Protein 4KDC (pdb70)

Foldseek 3Di:
DVVVLLVLLLCCPVCPDLVVLVLQLQVQVLVVCCVVQVHQAPWEEEEEQQFLNSNVQVSLVSHHAYEYEFQQDNSLVNNVVVCVVVVRDYHYDNDHLLVVLVVAFAPGQEYEYEACLAPAPCNLSVLQSRLRNHHAFHKYKYKWWAPAADRSVCVRSNPVSSVSRYVHGAHVVNVQVSQVVGPKAWDDKWDWDADPVVRHTHIGHDRNYIMMTMITD

Structure (mmCIF, N/CA/C/O backbone):
data_4KDC
#
_entry.id   4KDC
#
_cell.length_a   119.848
_cell.length_b   58.584
_cell.length_c   40.168
_cell.angle_alpha   90.00
_cell.angle_beta   105.26
_cell.angle_gamma   90.00
#
_symmetry.space_group_name_H-M   'C 1 2 1'
#
loop_
_entity.id
_entity.type
_entity.pdbx_description
1 polymer '3-demethylubiquinone-9 3-methyltransferase'
2 water water
#
loop_
_atom_site.group_PDB
_atom_site.id
_atom_site.type_symbol
_atom_site.label_atom_id
_atom_site.label_alt_id
_atom_site.label_comp_id
_atom_site.label_asym_id
_atom_site.label_entity_id
_atom_site.label_seq_id
_atom_site.pdbx_PDB_ins_code
_atom_site.Cartn_x
_atom_site.Cartn_y
_atom_site.Cartn_z
_atom_site.occupancy
_atom_site.B_iso_or_equiv
_atom_site.auth_seq_id
_atom_site.auth_comp_id
_atom_site.auth_asym_id
_atom_site.auth_atom_id
_atom_site.pdbx_PDB_model_num
ATOM 1 N N . GLU A 1 22 ? 22.877 55.237 -16.821 1.00 51.20 16 GLU A N 1
ATOM 2 C CA . GLU A 1 22 ? 21.964 54.957 -15.668 1.00 52.64 16 GLU A CA 1
ATOM 3 C C . GLU A 1 22 ? 21.704 53.457 -15.555 1.00 53.71 16 GLU A C 1
ATOM 4 O O . GLU A 1 22 ? 21.989 52.840 -14.524 1.00 53.31 16 GLU A O 1
ATOM 6 N N . ILE A 1 23 ? 21.156 52.881 -16.622 1.00 51.69 17 ILE A N 1
ATOM 7 C CA . ILE A 1 23 ? 21.066 51.431 -16.755 1.00 50.08 17 ILE A CA 1
ATOM 8 C C . ILE A 1 23 ? 22.475 50.895 -17.037 1.00 47.18 17 ILE A C 1
ATOM 9 O O . ILE A 1 23 ? 22.840 49.814 -16.573 1.00 43.69 17 ILE A O 1
ATOM 11 N N . ALA A 1 24 ? 23.248 51.678 -17.793 1.00 42.92 18 ALA A N 1
ATOM 12 C CA . ALA A 1 24 ? 24.649 51.400 -18.084 1.00 41.62 18 ALA A CA 1
ATOM 13 C C . ALA A 1 24 ? 25.483 51.280 -16.819 1.00 41.69 18 ALA A C 1
ATOM 14 O O . ALA A 1 24 ? 26.327 50.383 -16.706 1.00 37.52 18 ALA A O 1
ATOM 16 N N . LYS A 1 25 ? 25.260 52.208 -15.886 1.00 41.34 19 LYS A N 1
ATOM 17 C CA . LYS A 1 25 ? 26.004 52.240 -14.640 1.00 39.92 19 LYS A CA 1
ATOM 18 C C . LYS A 1 25 ? 25.687 51.002 -13.816 1.00 38.98 19 LYS A C 1
ATOM 19 O O . LYS A 1 25 ? 26.588 50.375 -13.290 1.00 35.88 19 LYS A O 1
ATOM 21 N N . PHE A 1 26 ? 24.408 50.652 -13.728 1.00 38.84 20 PHE A N 1
ATOM 22 C CA . PHE A 1 26 ? 23.971 49.468 -12.985 1.00 38.27 20 PHE A CA 1
ATOM 23 C C . PHE A 1 26 ? 24.519 48.178 -13.592 1.00 38.07 20 PHE A C 1
ATOM 24 O O . PHE A 1 26 ? 24.885 47.245 -12.867 1.00 37.24 20 PHE A O 1
ATOM 26 N N . GLU A 1 27 ? 24.561 48.128 -14.925 1.00 36.03 21 GLU A N 1
ATOM 27 C CA . GLU A 1 27 ? 25.147 47.001 -15.645 1.00 35.50 21 GLU A CA 1
ATOM 28 C C . GLU A 1 27 ? 26.630 46.865 -15.341 1.00 33.50 21 GLU A C 1
ATOM 29 O O . GLU A 1 27 ? 27.119 45.758 -15.161 1.00 33.17 21 GLU A O 1
ATOM 35 N N . ALA A 1 28 ? 27.342 47.989 -15.275 1.00 30.91 22 ALA A N 1
ATOM 36 C CA . ALA A 1 28 ? 28.763 47.958 -14.953 1.00 31.42 22 ALA A CA 1
ATOM 37 C C . ALA A 1 28 ? 29.007 47.356 -13.568 1.00 30.38 22 ALA A C 1
ATOM 38 O O . ALA A 1 28 ? 29.862 46.489 -13.406 1.00 30.24 22 ALA A O 1
ATOM 40 N N . VAL A 1 29 ? 28.240 47.804 -12.581 1.00 29.70 23 VAL A N 1
ATOM 41 C CA . VAL A 1 29 ? 28.441 47.353 -11.205 1.00 30.42 23 VAL A CA 1
ATOM 42 C C . VAL A 1 29 ? 28.105 45.870 -11.121 1.00 28.58 23 VAL A C 1
ATOM 43 O O . VAL A 1 29 ? 28.927 45.069 -10.665 1.00 27.59 23 VAL A O 1
ATOM 47 N N . ALA A 1 30 ? 26.921 45.511 -11.616 1.00 27.35 24 ALA A N 1
ATOM 48 C CA . ALA A 1 30 ? 26.461 44.124 -11.604 1.00 27.94 24 ALA A CA 1
ATOM 49 C C . ALA A 1 30 ? 27.430 43.180 -12.303 1.00 27.27 24 ALA A C 1
ATOM 50 O O . ALA A 1 30 ? 27.548 42.020 -11.910 1.00 27.63 24 ALA A O 1
ATOM 52 N N . SER A 1 31 ? 28.137 43.675 -13.314 1.00 25.96 25 SER A N 1
ATOM 53 C CA . SER A 1 31 ? 29.083 42.851 -14.044 1.00 25.22 25 SER A CA 1
ATOM 54 C C . SER A 1 31 ? 30.268 42.388 -13.194 1.00 24.16 25 SER A C 1
ATOM 55 O O . SER A 1 31 ? 30.968 41.455 -13.574 1.00 22.94 25 SER A O 1
ATOM 58 N N . ARG A 1 32 ? 30.500 43.013 -12.045 1.00 23.72 26 ARG A N 1
ATOM 59 C CA . ARG A 1 32 ? 31.650 42.631 -11.210 1.00 23.84 26 ARG A CA 1
ATOM 60 C C . ARG A 1 32 ? 31.255 41.616 -10.128 1.00 21.97 26 ARG A C 1
ATOM 61 O O . ARG A 1 32 ? 32.065 41.295 -9.267 1.00 19.58 26 ARG A O 1
ATOM 69 N N . TRP A 1 33 ? 30.020 41.110 -10.190 1.00 21.29 27 TRP A N 1
ATOM 70 C CA . TRP A 1 33 ? 29.450 40.287 -9.114 1.00 20.84 27 TRP A CA 1
ATOM 71 C C . TRP A 1 33 ? 30.359 39.144 -8.667 1.00 20.34 27 TRP A C 1
ATOM 72 O O . TRP A 1 33 ? 30.443 38.859 -7.482 1.00 19.26 27 TRP A O 1
ATOM 83 N N . TRP A 1 34 ? 31.008 38.499 -9.625 1.00 19.26 28 TRP A N 1
ATOM 84 C CA . TRP A 1 34 ? 31.767 37.292 -9.385 1.00 21.46 28 TRP A CA 1
ATOM 85 C C . TRP A 1 34 ? 33.298 37.462 -9.309 1.00 22.78 28 TRP A C 1
ATOM 86 O O . TRP A 1 34 ? 34.006 36.471 -9.178 1.00 25.53 28 TRP A O 1
ATOM 97 N N . ASP A 1 35 ? 33.801 38.696 -9.358 1.00 25.38 29 ASP A N 1
ATOM 98 C CA . ASP A 1 35 ? 35.214 38.964 -9.029 1.00 26.94 29 ASP A CA 1
ATOM 99 C C . ASP A 1 35 ? 35.423 38.839 -7.518 1.00 27.69 29 ASP A C 1
ATOM 100 O O . ASP A 1 35 ? 34.989 39.700 -6.736 1.00 25.71 29 ASP A O 1
ATOM 105 N N . LEU A 1 36 ? 36.109 37.770 -7.121 1.00 29.77 30 LEU A N 1
ATOM 106 C CA . LEU A 1 36 ? 36.302 37.445 -5.709 1.00 32.71 30 LEU A CA 1
ATOM 107 C C . LEU A 1 36 ? 37.136 38.498 -4.986 1.00 33.55 30 L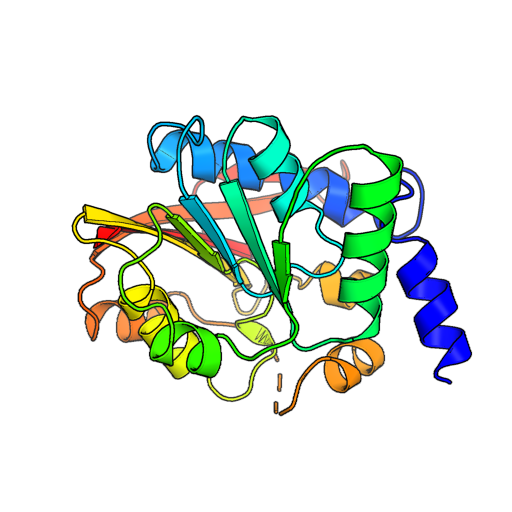EU A C 1
ATOM 108 O O . LEU A 1 36 ? 37.006 38.655 -3.781 1.00 34.00 30 LEU A O 1
ATOM 113 N N . GLU A 1 37 ? 37.969 39.217 -5.734 1.00 35.45 31 GLU A N 1
ATOM 114 C CA . GLU A 1 37 ? 38.892 40.214 -5.179 1.00 39.19 31 GLU A CA 1
ATOM 115 C C . GLU A 1 37 ? 38.425 41.646 -5.403 1.00 37.06 31 GLU A C 1
ATOM 116 O O . GLU A 1 37 ? 39.157 42.582 -5.083 1.00 39.42 31 GLU A O 1
ATOM 122 N N . GLY A 1 38 ? 37.219 41.816 -5.939 1.00 32.79 32 GLY A N 1
ATOM 123 C CA . GLY A 1 38 ? 36.688 43.139 -6.270 1.00 27.81 32 GLY A CA 1
ATOM 124 C C . GLY A 1 38 ? 35.712 43.634 -5.226 1.00 26.06 32 GLY A C 1
ATOM 125 O O . GLY A 1 38 ? 35.758 43.230 -4.060 1.00 25.51 32 GLY A O 1
ATOM 126 N N . GLU A 1 39 ? 34.803 44.496 -5.658 1.00 25.36 33 GLU A N 1
ATOM 127 C CA . GLU A 1 39 ? 33.865 45.173 -4.773 1.00 26.11 33 GLU A CA 1
ATOM 128 C C . GLU A 1 39 ? 32.892 44.220 -4.081 1.00 24.38 33 GLU A C 1
ATOM 129 O O . GLU A 1 39 ? 32.365 44.556 -3.031 1.00 22.50 33 GLU A O 1
ATOM 135 N N . PHE A 1 40 ? 32.650 43.039 -4.655 1.00 21.88 34 PHE A N 1
ATOM 136 C CA . PHE A 1 40 ? 31.692 42.099 -4.051 1.00 21.18 34 PHE A CA 1
ATOM 137 C C . PHE A 1 40 ? 32.363 41.139 -3.089 1.00 20.86 34 PHE A C 1
ATOM 138 O O . PHE A 1 40 ? 31.715 40.227 -2.574 1.00 19.78 34 PHE A O 1
ATOM 146 N N . LYS A 1 41 ? 33.655 41.364 -2.834 1.00 20.92 35 LYS A N 1
ATOM 147 C CA . LYS A 1 41 ? 34.442 40.564 -1.899 1.00 22.16 35 LYS A CA 1
ATOM 148 C C . LYS A 1 41 ? 33.705 40.154 -0.606 1.00 21.44 35 LYS A C 1
ATOM 149 O O . LYS A 1 41 ? 33.621 38.955 -0.307 1.00 20.92 35 LYS A O 1
ATOM 155 N N . PRO A 1 42 ? 33.154 41.128 0.144 1.00 21.54 36 PRO A N 1
ATOM 156 C CA . PRO A 1 42 ? 32.495 40.738 1.384 1.00 22.34 36 PRO A CA 1
ATOM 157 C C . PRO A 1 42 ? 31.337 39.734 1.192 1.00 23.09 36 PRO A C 1
ATOM 158 O O . PRO A 1 42 ? 31.104 38.897 2.067 1.00 21.66 36 PRO A O 1
ATOM 162 N N . LEU A 1 43 ? 30.634 39.799 0.065 1.00 22.53 37 LEU A N 1
ATOM 163 C CA . LEU A 1 43 ? 29.535 38.854 -0.163 1.00 23.36 37 LEU A CA 1
ATOM 164 C C . LEU A 1 43 ? 30.065 37.429 -0.361 1.00 22.62 37 LEU A C 1
ATOM 165 O O . LEU A 1 43 ? 29.451 36.443 0.108 1.00 19.72 37 LEU A O 1
ATOM 170 N N . HIS A 1 44 ? 31.212 37.336 -1.025 1.00 21.82 38 HIS A N 1
ATOM 171 C CA . HIS A 1 44 ? 31.883 36.054 -1.205 1.00 23.21 38 HIS A CA 1
ATOM 172 C C . HIS A 1 44 ? 32.464 35.508 0.093 1.00 23.40 38 HIS A C 1
ATOM 173 O O . HIS A 1 44 ? 32.546 34.295 0.255 1.00 23.45 38 HIS A O 1
ATOM 180 N N . ARG A 1 45 ? 32.852 36.391 1.012 1.00 23.83 39 ARG A N 1
ATOM 181 C CA . ARG A 1 45 ? 33.347 35.962 2.319 1.00 24.80 39 ARG A CA 1
ATOM 182 C C . ARG A 1 45 ? 32.241 35.486 3.240 1.00 22.97 39 ARG A C 1
ATOM 183 O O . ARG A 1 45 ? 32.449 34.570 4.020 1.00 22.93 39 ARG A O 1
ATOM 191 N N . ILE A 1 46 ? 31.081 36.132 3.174 1.00 21.07 40 ILE A N 1
ATOM 192 C CA . ILE A 1 46 ? 29.929 35.750 3.970 1.00 20.52 40 ILE A CA 1
ATOM 193 C C . ILE A 1 46 ? 29.351 34.392 3.543 1.00 20.54 40 ILE A C 1
ATOM 194 O O . ILE A 1 46 ? 28.880 33.611 4.386 1.00 20.13 40 ILE A O 1
ATOM 199 N N . ASN A 1 47 ? 29.374 34.107 2.243 1.00 20.37 41 ASN A N 1
ATOM 200 C CA . ASN A 1 47 ? 28.653 32.944 1.719 1.00 19.39 41 ASN A CA 1
ATOM 201 C C . ASN A 1 47 ? 29.000 31.582 2.346 1.00 19.05 41 ASN A C 1
ATOM 202 O O . ASN A 1 47 ? 28.110 30.816 2.663 1.00 17.11 41 ASN A O 1
ATOM 207 N N . PRO A 1 48 ? 30.298 31.272 2.521 1.00 20.03 42 PRO A N 1
ATOM 208 C CA . PRO A 1 48 ? 30.597 29.945 3.071 1.00 20.19 42 PRO A CA 1
ATOM 209 C C . PRO A 1 48 ? 29.996 29.720 4.461 1.00 20.29 42 PRO A C 1
ATOM 210 O O . PRO A 1 48 ? 29.707 28.582 4.826 1.00 20.61 42 PRO A O 1
ATOM 214 N N . LEU A 1 49 ? 29.800 30.792 5.224 1.00 20.59 43 LEU A N 1
ATOM 215 C CA . LEU A 1 49 ? 29.200 30.687 6.544 1.00 21.08 43 LEU A CA 1
ATOM 216 C C . LEU A 1 49 ? 27.708 30.394 6.420 1.00 21.02 43 LEU A C 1
ATOM 217 O O . LEU A 1 49 ? 27.177 29.587 7.161 1.00 19.86 43 LEU A O 1
ATOM 222 N N . ARG A 1 50 ? 27.043 31.003 5.445 1.00 21.68 44 ARG A N 1
ATOM 223 C CA . ARG A 1 50 ? 25.624 30.710 5.240 1.00 21.99 44 ARG A CA 1
ATOM 224 C C . ARG A 1 50 ? 25.443 29.327 4.675 1.00 20.52 44 A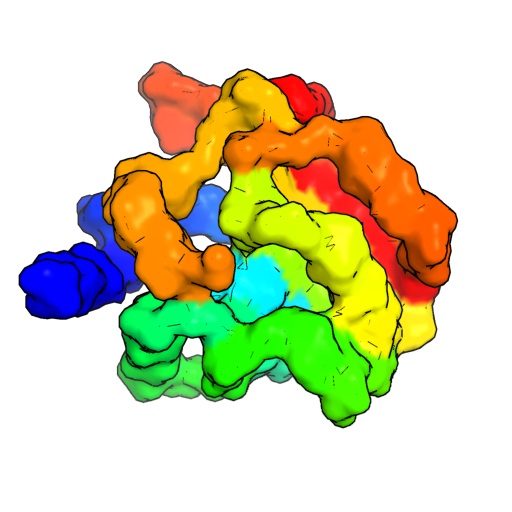RG A C 1
ATOM 225 O O . ARG A 1 50 ? 24.610 28.561 5.170 1.00 18.74 44 ARG A O 1
ATOM 233 N N . LEU A 1 51 ? 26.220 29.009 3.643 1.00 19.94 45 LEU A N 1
ATOM 234 C CA . LEU A 1 51 ? 26.185 27.691 3.059 1.00 20.25 45 LEU A CA 1
ATOM 235 C C . LEU A 1 51 ? 26.384 26.617 4.132 1.00 19.98 45 LEU A C 1
ATOM 236 O O . LEU A 1 51 ? 25.621 25.648 4.175 1.00 19.47 45 LEU A O 1
ATOM 241 N N . GLY A 1 52 ? 27.407 26.792 4.977 1.00 19.38 46 GLY A N 1
ATOM 242 C CA . GLY A 1 52 ? 27.715 25.847 6.057 1.00 19.64 46 GLY A CA 1
ATOM 243 C C . GLY A 1 52 ? 26.567 25.638 7.037 1.00 19.58 46 GLY A C 1
ATOM 244 O O . GLY A 1 52 ? 26.255 24.514 7.420 1.00 19.26 46 GLY A O 1
ATOM 245 N N . TYR A 1 53 ? 25.919 26.728 7.424 1.00 19.19 47 TYR A N 1
ATOM 246 C CA . TYR A 1 53 ? 24.795 26.683 8.353 1.00 18.88 47 TYR A CA 1
ATOM 247 C C . TYR A 1 53 ? 23.594 25.975 7.729 1.00 18.31 47 TYR A C 1
ATOM 248 O O . TYR A 1 53 ? 22.954 25.157 8.362 1.00 18.17 47 TYR A O 1
ATOM 257 N N . ILE A 1 54 ? 23.308 26.290 6.473 1.00 18.38 48 ILE A N 1
ATOM 258 C CA . ILE A 1 54 ? 22.221 25.658 5.739 1.00 19.57 48 ILE A CA 1
ATOM 259 C C . ILE A 1 54 ? 22.474 24.157 5.616 1.00 20.34 48 ILE A C 1
ATOM 260 O O . ILE A 1 54 ? 21.595 23.337 5.927 1.00 21.04 48 ILE A O 1
ATOM 265 N N . ALA A 1 55 ? 23.673 23.792 5.178 1.00 20.84 49 ALA A N 1
ATOM 266 C CA . ALA A 1 55 ? 23.990 22.386 4.976 1.00 23.16 49 ALA A CA 1
ATOM 267 C C . ALA A 1 55 ? 23.925 21.625 6.309 1.00 24.18 49 ALA A C 1
ATOM 268 O O . ALA A 1 55 ? 23.350 20.546 6.368 1.00 25.21 49 ALA A O 1
ATOM 270 N N . GLU A 1 56 ? 24.481 22.201 7.371 1.00 25.80 50 GLU A N 1
ATOM 271 C CA . GLU A 1 56 ? 24.412 21.597 8.712 1.00 26.63 50 GLU A CA 1
ATOM 272 C C . GLU A 1 56 ? 22.978 21.434 9.200 1.00 24.62 50 GLU A C 1
ATOM 273 O O . GLU A 1 56 ? 22.563 20.350 9.634 1.00 22.21 50 GLU A O 1
ATOM 279 N N . ARG A 1 57 ? 22.215 22.515 9.144 1.00 21.57 51 ARG A N 1
ATOM 280 C CA . ARG A 1 57 ? 20.904 22.492 9.733 1.00 20.62 51 ARG A CA 1
ATOM 281 C C . ARG A 1 57 ? 19.909 21.663 8.913 1.00 20.25 51 ARG A C 1
ATOM 282 O O . ARG A 1 57 ? 19.029 21.075 9.484 1.00 19.11 51 ARG A O 1
ATOM 290 N N . ALA A 1 58 ? 20.054 21.611 7.596 1.00 19.46 52 ALA A N 1
ATOM 291 C CA . ALA A 1 58 ? 19.109 20.889 6.754 1.00 20.32 52 ALA A CA 1
ATOM 292 C C . ALA A 1 58 ? 19.490 19.403 6.553 1.00 20.90 52 ALA A C 1
ATOM 293 O O . ALA A 1 58 ? 18.759 18.665 5.900 1.00 19.30 52 ALA A O 1
ATOM 295 N N . GLY A 1 59 ? 20.633 18.980 7.083 1.00 22.64 53 GLY A N 1
ATOM 296 C CA . GLY A 1 59 ? 21.115 17.592 6.885 1.00 24.11 53 GLY A CA 1
ATOM 297 C C . GLY A 1 59 ? 21.629 17.317 5.485 1.00 24.89 53 GLY A C 1
ATOM 298 O O . GLY A 1 59 ? 21.347 16.262 4.886 1.00 27.47 53 GLY A O 1
ATOM 299 N N . GLY A 1 60 ? 22.403 18.265 4.960 1.00 24.09 54 GLY A N 1
ATOM 300 C CA . GLY A 1 60 ? 22.978 18.147 3.638 1.00 22.97 54 GLY A CA 1
ATOM 301 C C . GLY A 1 60 ? 22.088 18.702 2.544 1.00 22.36 54 GLY A C 1
ATOM 302 O O . GLY A 1 60 ? 20.877 18.799 2.717 1.00 23.35 54 GLY A O 1
ATOM 303 N N . LEU A 1 61 ? 22.695 19.029 1.405 1.00 21.30 55 LEU A N 1
ATOM 304 C CA . LEU A 1 61 ? 21.971 19.540 0.228 1.00 21.22 55 LEU A CA 1
ATOM 305 C C . LEU A 1 61 ? 21.983 18.582 -0.969 1.00 20.27 55 LEU A C 1
ATOM 306 O O . LEU A 1 61 ? 21.241 18.783 -1.951 1.00 20.57 55 LEU A O 1
ATOM 311 N N . PHE A 1 62 ? 22.811 17.542 -0.888 1.00 19.68 56 PHE A N 1
ATOM 312 C CA . PHE A 1 62 ? 22.940 16.564 -1.972 1.00 18.93 56 PHE A CA 1
ATOM 313 C C . PHE A 1 62 ? 21.610 15.909 -2.266 1.00 18.76 56 PHE A C 1
ATOM 314 O O . PHE A 1 62 ? 21.006 15.323 -1.389 1.00 19.03 56 PHE A O 1
ATOM 322 N N . GLY A 1 63 ? 21.164 15.991 -3.508 1.00 18.50 57 GLY A N 1
ATOM 323 C CA . GLY A 1 63 ? 19.902 15.396 -3.876 1.00 18.77 57 GLY A CA 1
ATOM 324 C C . GLY A 1 63 ? 18.670 16.201 -3.530 1.00 19.26 57 GLY A C 1
ATOM 325 O O . GLY A 1 63 ? 17.566 15.724 -3.744 1.00 19.39 57 GLY A O 1
ATOM 326 N N . LYS A 1 64 ? 18.817 17.408 -2.982 1.00 19.42 58 LYS A N 1
ATOM 327 C CA . LYS A 1 64 ? 17.641 18.166 -2.583 1.00 18.83 58 LYS A CA 1
ATOM 328 C C . LYS A 1 64 ? 17.257 19.234 -3.578 1.00 18.00 58 LYS A C 1
ATOM 329 O O . LYS A 1 64 ? 18.107 19.837 -4.214 1.00 17.23 58 LYS A O 1
ATOM 335 N N . LYS A 1 65 ? 15.955 19.463 -3.663 1.00 17.53 59 LYS A N 1
ATOM 336 C CA . LYS A 1 65 ? 15.391 20.529 -4.448 1.00 19.07 59 LYS A CA 1
ATOM 337 C C . LYS A 1 65 ? 15.343 21.799 -3.590 1.00 17.76 59 LYS A C 1
ATOM 338 O O . LYS A 1 65 ? 14.764 21.823 -2.492 1.00 17.74 59 LYS A O 1
ATOM 344 N N . VAL A 1 66 ? 15.991 22.843 -4.077 1.00 16.84 60 VAL A N 1
ATOM 345 C CA . VAL A 1 66 ? 16.249 24.021 -3.266 1.00 17.14 60 VAL A CA 1
ATOM 346 C C . VAL A 1 66 ? 15.849 25.294 -3.976 1.00 16.87 60 VAL A C 1
ATOM 347 O O . VAL A 1 66 ? 16.191 25.493 -5.145 1.00 17.33 60 VAL A O 1
ATOM 351 N N . LEU A 1 67 ? 15.168 26.173 -3.247 1.00 16.70 61 LEU A N 1
ATOM 352 C CA . LEU A 1 67 ? 14.800 27.473 -3.757 1.00 17.21 61 LEU A CA 1
ATOM 353 C C . LEU A 1 67 ? 15.560 28.570 -3.031 1.00 17.47 61 LEU A C 1
ATOM 354 O O . LEU A 1 67 ? 15.428 28.726 -1.799 1.00 16.91 61 LEU A O 1
ATOM 359 N N . ASP A 1 68 ? 16.289 29.364 -3.796 1.00 17.67 62 ASP A N 1
ATOM 360 C CA . ASP A 1 68 ? 16.933 30.567 -3.251 1.00 20.74 62 ASP A CA 1
ATOM 361 C C . ASP A 1 68 ? 16.159 31.835 -3.615 1.00 19.77 62 ASP A C 1
ATOM 362 O O . ASP A 1 68 ? 16.160 32.284 -4.765 1.00 19.33 62 ASP A O 1
ATOM 367 N N . VAL A 1 69 ? 15.519 32.410 -2.609 1.00 20.01 63 VAL A N 1
ATOM 368 C CA . VAL A 1 69 ? 14.651 33.564 -2.779 1.00 20.97 63 VAL A CA 1
ATOM 369 C C . VAL A 1 69 ? 15.493 34.818 -2.597 1.00 22.38 63 VAL A C 1
ATOM 370 O O . VAL A 1 69 ? 16.138 34.966 -1.567 1.00 24.95 63 VAL A O 1
ATOM 374 N N . GLY A 1 70 ? 15.512 35.694 -3.606 1.00 22.97 64 GLY A N 1
ATOM 375 C CA . GLY A 1 70 ? 16.368 36.897 -3.596 1.00 22.79 64 GLY A CA 1
ATOM 376 C C . GLY A 1 70 ? 17.813 36.537 -3.890 1.00 22.48 64 GLY A C 1
ATOM 377 O O . GLY A 1 70 ? 18.714 36.870 -3.133 1.00 23.19 64 GLY A O 1
ATOM 378 N N . CYS A 1 71 ? 18.039 35.866 -5.007 1.00 22.85 65 CYS A N 1
ATOM 379 C CA . CYS A 1 71 ? 19.328 35.196 -5.245 1.00 23.93 65 CYS A CA 1
ATOM 380 C C . CYS A 1 71 ? 20.418 36.111 -5.783 1.00 23.53 65 CYS A C 1
ATOM 381 O O . CYS A 1 71 ? 21.603 35.739 -5.801 1.00 24.01 65 CYS A O 1
ATOM 384 N N . GLY A 1 72 ? 20.026 37.309 -6.215 1.00 22.38 66 GLY A N 1
ATOM 385 C CA . GLY A 1 72 ? 20.977 38.260 -6.761 1.00 21.98 66 GLY A CA 1
ATOM 386 C C . GLY A 1 72 ? 21.735 37.685 -7.957 1.00 21.26 66 GLY A C 1
ATOM 387 O O . GLY A 1 72 ? 21.140 37.113 -8.863 1.00 21.74 66 GLY A O 1
ATOM 388 N N . GLY A 1 73 ? 23.052 37.818 -7.924 1.00 20.40 67 GLY A N 1
ATOM 389 C CA . GLY A 1 73 ? 23.931 37.313 -8.977 1.00 21.11 67 GLY A CA 1
ATOM 390 C C . GLY A 1 73 ? 24.283 35.840 -8.809 1.00 20.88 67 GLY A C 1
ATOM 391 O O . GLY A 1 73 ? 25.128 35.335 -9.540 1.00 21.30 67 GLY A O 1
ATOM 392 N N . GLY A 1 74 ? 23.666 35.178 -7.824 1.00 20.46 68 GLY A N 1
ATOM 393 C CA . GLY A 1 74 ? 23.716 33.722 -7.671 1.00 19.78 68 GLY A CA 1
ATOM 394 C C . GLY A 1 74 ? 24.826 33.156 -6.790 1.00 19.90 68 GLY A C 1
ATOM 395 O O . GLY A 1 74 ? 25.185 31.992 -6.929 1.00 18.62 68 GLY A O 1
ATOM 396 N N . ILE A 1 75 ? 25.363 33.954 -5.870 1.00 19.16 69 ILE A N 1
ATOM 397 C CA . ILE A 1 75 ? 26.478 33.495 -5.065 1.00 19.82 69 ILE A CA 1
ATOM 398 C C . ILE A 1 75 ? 26.083 32.271 -4.231 1.00 19.39 69 ILE A C 1
ATOM 399 O O . ILE A 1 75 ? 26.791 31.257 -4.239 1.00 17.98 69 ILE A O 1
ATOM 404 N N . LEU A 1 76 ? 24.946 32.363 -3.546 1.00 19.22 70 LEU A N 1
ATOM 405 C CA . LEU A 1 76 ? 24.485 31.260 -2.711 1.00 20.80 70 LEU A CA 1
ATOM 406 C C . LEU A 1 76 ? 23.921 30.127 -3.561 1.00 20.36 70 LEU A C 1
ATOM 407 O O . LEU A 1 76 ? 24.264 28.960 -3.350 1.00 21.27 70 LEU A O 1
ATOM 412 N N . ALA A 1 77 ? 23.080 30.478 -4.528 1.00 20.66 71 ALA A N 1
ATOM 413 C CA . ALA A 1 77 ? 22.460 29.513 -5.446 1.00 20.75 71 ALA A CA 1
ATOM 414 C C . ALA A 1 77 ? 23.472 28.572 -6.075 1.00 20.56 71 ALA A C 1
ATOM 415 O O . ALA A 1 77 ? 23.339 27.356 -6.003 1.00 19.91 71 ALA A O 1
ATOM 417 N N . GLU A 1 78 ? 24.510 29.139 -6.652 1.00 20.87 72 GLU A N 1
ATOM 418 C CA . GLU A 1 78 ? 25.524 28.328 -7.300 1.00 23.57 72 GLU A CA 1
ATOM 419 C C . GLU A 1 78 ? 26.325 27.478 -6.323 1.00 21.79 72 GLU A C 1
ATOM 420 O O . GLU A 1 78 ? 26.637 26.324 -6.631 1.00 21.52 72 GLU A O 1
ATOM 426 N N . SER A 1 79 ? 26.649 28.031 -5.155 1.00 20.22 73 SER A N 1
ATOM 427 C CA . SER A 1 79 ? 27.369 27.262 -4.138 1.00 19.23 73 SER A CA 1
ATOM 428 C C . SER A 1 79 ? 26.547 26.033 -3.652 1.00 18.00 73 SER A C 1
ATOM 429 O O . SER A 1 79 ? 27.112 24.972 -3.343 1.00 16.91 73 SER A O 1
ATOM 432 N N . MET A 1 80 ? 25.230 26.175 -3.593 1.00 17.04 74 MET A N 1
ATOM 433 C CA . MET A 1 80 ? 24.347 25.049 -3.281 1.00 17.55 74 MET A CA 1
ATOM 434 C C . MET A 1 80 ? 24.276 24.020 -4.424 1.00 17.87 74 MET A C 1
ATOM 435 O O . MET A 1 80 ? 24.342 22.810 -4.174 1.00 18.22 74 MET A O 1
ATOM 440 N N . ALA A 1 81 ? 24.156 24.489 -5.662 1.00 17.68 75 ALA A N 1
ATOM 441 C CA . ALA A 1 81 ? 24.162 23.592 -6.808 1.00 19.09 75 ALA A CA 1
ATOM 442 C C . ALA A 1 81 ? 25.429 22.748 -6.867 1.00 20.89 75 ALA A C 1
ATOM 443 O O . ALA A 1 81 ? 25.361 21.573 -7.238 1.00 20.90 75 ALA A O 1
ATOM 445 N N . ARG A 1 82 ? 26.573 23.337 -6.520 1.00 23.11 76 ARG A N 1
ATOM 446 C CA . ARG A 1 82 ? 27.859 22.622 -6.489 1.00 25.38 76 ARG A CA 1
ATOM 447 C C . ARG A 1 82 ? 27.921 21.458 -5.513 1.00 26.31 76 ARG A C 1
ATOM 448 O O . ARG A 1 82 ? 28.657 20.505 -5.736 1.00 27.73 76 ARG A O 1
ATOM 456 N N . GLU A 1 83 ? 27.182 21.552 -4.419 1.00 27.38 77 GLU A N 1
ATOM 457 C CA . GLU A 1 83 ? 27.126 20.485 -3.445 1.00 29.58 77 GLU A CA 1
ATOM 458 C C . GLU A 1 83 ? 26.078 19.429 -3.846 1.00 27.04 77 GLU A C 1
ATOM 459 O O . GLU A 1 83 ? 25.804 18.526 -3.076 1.00 26.86 77 GLU A O 1
ATOM 465 N N . GLY A 1 84 ? 25.455 19.564 -5.015 1.00 24.29 78 GLY A N 1
ATOM 466 C CA . GLY A 1 84 ? 24.511 18.551 -5.493 1.00 23.36 78 GLY A CA 1
ATOM 467 C C . GLY A 1 84 ? 23.022 18.811 -5.341 1.00 21.08 78 GLY A C 1
ATOM 468 O O . GLY A 1 84 ? 22.211 17.904 -5.549 1.00 21.82 78 GLY A O 1
ATOM 469 N N . ALA A 1 85 ? 22.639 20.029 -4.984 1.00 20.39 79 ALA A N 1
ATOM 470 C CA . ALA A 1 85 ? 21.219 20.418 -4.995 1.00 19.10 79 ALA A CA 1
ATOM 471 C C . ALA A 1 85 ? 20.764 20.846 -6.382 1.00 19.16 79 ALA A C 1
ATOM 472 O O . ALA A 1 85 ? 21.545 21.343 -7.189 1.00 18.59 79 ALA A O 1
ATOM 474 N N . THR A 1 86 ? 19.477 20.660 -6.624 1.00 19.08 80 THR A N 1
ATOM 475 C CA . THR A 1 86 ? 18.816 21.105 -7.814 1.00 19.30 80 THR A CA 1
ATOM 476 C C . THR A 1 86 ? 18.192 22.449 -7.464 1.00 18.78 80 THR A C 1
ATOM 477 O O . THR A 1 86 ? 17.145 22.523 -6.803 1.00 18.66 80 THR A O 1
ATOM 481 N N . VAL A 1 87 ? 18.837 23.522 -7.901 1.00 17.91 81 VAL A N 1
ATOM 482 C CA . VAL A 1 87 ? 18.523 24.842 -7.380 1.00 18.09 81 VAL A CA 1
ATOM 483 C C . VAL A 1 87 ? 17.728 25.679 -8.350 1.00 18.40 81 VAL A C 1
ATOM 484 O O . VAL A 1 87 ? 18.035 25.738 -9.548 1.00 18.49 81 VAL A O 1
ATOM 488 N N . THR A 1 88 ? 16.726 26.352 -7.795 1.00 18.47 82 THR A N 1
ATOM 489 C CA . THR A 1 88 ? 16.034 27.443 -8.451 1.00 18.74 82 THR A CA 1
ATOM 490 C C . THR A 1 88 ? 16.336 28.748 -7.723 1.00 18.39 82 THR A C 1
ATOM 491 O O . THR A 1 88 ? 16.245 28.822 -6.490 1.00 17.70 82 THR A O 1
ATOM 495 N N . GLY A 1 89 ? 16.706 29.769 -8.486 1.00 18.75 83 GLY A N 1
ATOM 496 C CA . GLY A 1 89 ? 16.925 31.109 -7.952 1.00 20.43 83 GLY A CA 1
ATOM 497 C C . GLY A 1 89 ? 15.855 32.077 -8.419 1.00 22.13 83 GLY A C 1
ATOM 498 O O . GLY A 1 89 ? 15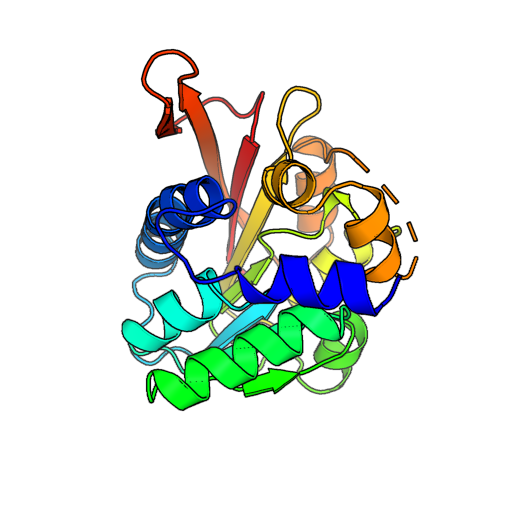.533 32.113 -9.624 1.00 22.66 83 GLY A O 1
ATOM 499 N N . LEU A 1 90 ? 15.294 32.843 -7.479 1.00 22.93 84 LEU A N 1
ATOM 500 C CA . LEU A 1 90 ? 14.335 33.902 -7.790 1.00 25.27 84 LEU A CA 1
ATOM 501 C C . LEU A 1 90 ? 14.895 35.267 -7.450 1.00 26.48 84 LEU A C 1
ATOM 502 O O . LEU A 1 90 ? 15.429 35.469 -6.347 1.00 24.51 84 LEU A O 1
ATOM 507 N N . ASP A 1 91 ? 14.709 36.216 -8.361 1.00 27.01 85 ASP A N 1
ATOM 508 C CA . ASP A 1 91 ? 14.960 37.620 -8.057 1.00 31.10 85 ASP A CA 1
ATOM 509 C C . ASP A 1 91 ? 14.098 38.470 -8.978 1.00 31.93 85 ASP A C 1
ATOM 510 O O . ASP A 1 91 ? 13.889 38.106 -10.132 1.00 34.33 85 ASP A O 1
ATOM 515 N N . MET A 1 92 ? 13.596 39.590 -8.478 1.00 32.64 86 MET A N 1
ATOM 516 C CA . MET A 1 92 ? 12.818 40.504 -9.324 1.00 36.08 86 MET A CA 1
ATOM 517 C C . MET A 1 92 ? 13.711 41.523 -10.028 1.00 35.50 86 MET A C 1
ATOM 518 O O . MET A 1 92 ? 13.269 42.194 -10.945 1.00 39.70 86 MET A O 1
ATOM 523 N N . GLY A 1 93 ? 14.970 41.606 -9.611 1.00 34.04 87 GLY A N 1
ATOM 524 C CA . GLY A 1 93 ? 15.952 42.493 -10.225 1.00 34.22 87 GLY A CA 1
ATOM 525 C C . GLY A 1 93 ? 16.531 41.900 -11.492 1.00 33.79 87 GLY A C 1
ATOM 526 O O . GLY A 1 93 ? 17.240 40.867 -11.455 1.00 35.45 87 GLY A O 1
ATOM 527 N N . PHE A 1 94 ? 16.237 42.551 -12.614 1.00 31.23 88 PHE A N 1
ATOM 528 C CA . PHE A 1 94 ? 16.624 42.039 -13.920 1.00 29.77 88 PHE A CA 1
ATOM 529 C C . PHE A 1 94 ? 18.132 41.839 -14.026 1.00 27.95 88 PHE A C 1
ATOM 530 O O . PHE A 1 94 ? 18.578 40.749 -14.325 1.00 27.92 88 PHE A O 1
ATOM 538 N N . GLU A 1 95 ? 18.905 42.875 -13.739 1.00 27.74 89 GLU A N 1
ATOM 539 C CA . GLU A 1 95 ? 20.353 42.853 -13.978 1.00 28.59 89 GLU A CA 1
ATOM 540 C C . GLU A 1 95 ? 21.137 41.779 -13.202 1.00 28.38 89 GLU A C 1
ATOM 541 O O . GLU A 1 95 ? 21.876 41.013 -13.810 1.00 28.66 89 GLU A O 1
ATOM 545 N N . PRO A 1 96 ? 20.988 41.721 -11.867 1.00 27.77 90 PRO A N 1
ATOM 546 C CA . PRO A 1 96 ? 21.682 40.677 -11.115 1.00 26.09 90 PRO A CA 1
ATOM 547 C C . PRO A 1 96 ? 21.354 39.276 -11.626 1.00 24.23 90 PRO A C 1
ATOM 548 O O . PRO A 1 96 ? 22.228 38.431 -11.701 1.00 21.18 90 PRO A O 1
ATOM 552 N N . LEU A 1 97 ? 20.097 39.051 -11.980 1.00 23.62 91 LEU A N 1
ATOM 553 C CA . LEU A 1 97 ? 19.663 37.764 -12.465 1.00 25.37 91 LEU A CA 1
ATOM 554 C C . LEU A 1 97 ? 20.335 37.382 -13.789 1.00 25.65 91 LEU A C 1
ATOM 555 O O . LEU A 1 97 ? 20.586 36.199 -14.025 1.00 26.12 91 LEU A O 1
ATOM 560 N N . GLN A 1 98 ? 20.626 38.373 -14.642 1.00 24.55 92 GLN A N 1
ATOM 561 C CA . GLN A 1 98 ? 21.322 38.107 -15.910 1.00 25.47 92 GLN A CA 1
ATOM 562 C C . GLN A 1 98 ? 22.749 37.680 -15.646 1.00 24.62 92 GLN A C 1
ATOM 563 O O . GLN A 1 98 ? 23.285 36.761 -16.286 1.00 23.27 92 GLN A O 1
ATOM 569 N N . VAL A 1 99 ? 23.351 38.352 -14.680 1.00 24.12 93 VAL A N 1
ATOM 570 C CA . VAL A 1 99 ? 24.700 38.033 -14.244 1.00 24.92 93 VAL A CA 1
ATOM 571 C C . VAL A 1 99 ? 24.763 36.624 -13.645 1.00 22.73 93 VAL A C 1
ATOM 572 O O . VAL A 1 99 ? 25.725 35.896 -13.868 1.00 21.88 93 VAL A O 1
ATOM 576 N N . ALA A 1 100 ? 23.736 36.240 -12.896 1.00 21.13 94 ALA A N 1
ATOM 577 C CA . ALA A 1 100 ? 23.629 34.870 -12.374 1.00 19.99 94 ALA A CA 1
ATOM 578 C C . ALA A 1 100 ? 23.580 33.844 -13.508 1.00 19.97 94 ALA A C 1
ATOM 579 O O . ALA A 1 100 ? 24.305 32.835 -13.490 1.00 18.34 94 ALA A O 1
ATOM 581 N N . LYS A 1 101 ? 22.746 34.117 -14.509 1.00 21.37 95 LYS A N 1
ATOM 582 C CA . LYS A 1 101 ? 22.600 33.208 -15.663 1.00 22.88 95 LYS A CA 1
ATOM 583 C C . LYS A 1 101 ? 23.905 33.069 -16.412 1.00 23.44 95 LYS A C 1
ATOM 584 O O . LYS A 1 101 ? 24.345 31.947 -16.703 1.00 24.19 95 LYS A O 1
ATOM 590 N N . LEU A 1 102 ? 24.551 34.204 -16.682 1.00 22.04 96 LEU A N 1
ATOM 591 C CA . LEU A 1 102 ? 25.781 34.202 -17.428 1.00 22.09 96 LEU A CA 1
ATOM 592 C C . LEU A 1 102 ? 26.888 33.444 -16.710 1.00 21.27 96 LEU A C 1
ATOM 593 O O . LEU A 1 102 ? 27.581 32.643 -17.328 1.00 18.82 96 LEU A O 1
ATOM 598 N N . HIS A 1 103 ? 27.059 33.701 -15.412 1.00 20.30 97 HIS A N 1
ATOM 599 C CA . HIS A 1 103 ? 28.072 32.991 -14.651 1.00 20.39 97 HIS A CA 1
ATOM 600 C C . HIS A 1 103 ? 27.858 31.463 -14.623 1.00 19.11 97 HIS A C 1
ATOM 601 O O . HIS A 1 103 ? 28.816 30.680 -14.738 1.00 18.12 97 HIS A O 1
ATOM 608 N N . ALA A 1 104 ? 26.616 31.045 -14.443 1.00 19.18 98 ALA A N 1
ATOM 609 C CA . ALA A 1 104 ? 26.278 29.625 -14.474 1.00 20.37 98 ALA A CA 1
ATOM 610 C C . ALA A 1 104 ? 26.628 29.001 -15.835 1.00 22.42 98 ALA A C 1
ATOM 611 O O . ALA A 1 104 ? 27.123 27.866 -15.906 1.00 23.29 98 ALA A O 1
ATOM 613 N N . LEU A 1 105 ? 26.370 29.746 -16.908 1.00 24.21 99 LEU A N 1
ATOM 614 C CA . LEU A 1 105 ? 26.751 29.308 -18.238 1.00 26.16 99 LEU A CA 1
ATOM 615 C C . LEU A 1 105 ? 28.241 29.143 -18.381 1.00 27.11 99 LEU A C 1
ATOM 616 O O . LEU A 1 105 ? 28.678 28.182 -18.972 1.00 30.59 99 LEU A O 1
ATOM 621 N N . GLU A 1 106 ? 29.021 30.084 -17.866 1.00 28.52 100 GLU A N 1
ATOM 622 C CA . GLU A 1 106 ? 30.476 29.971 -17.938 1.00 30.63 100 GLU A CA 1
ATOM 623 C C . GLU A 1 106 ? 30.994 28.814 -17.095 1.00 31.29 100 GLU A C 1
ATOM 624 O O . GLU A 1 106 ? 31.932 28.126 -17.488 1.00 32.64 100 GLU A O 1
ATOM 630 N N . SER A 1 107 ? 30.398 28.628 -15.923 1.00 32.26 101 SER A N 1
ATOM 631 C CA . SER A 1 107 ? 30.877 27.663 -14.937 1.00 33.36 101 SER A CA 1
ATOM 632 C C . SER A 1 107 ? 30.443 26.248 -15.237 1.00 31.76 101 SER A C 1
ATOM 633 O O . SER A 1 107 ? 30.975 25.330 -14.659 1.00 32.54 101 SER A O 1
ATOM 636 N N . GLY A 1 108 ? 29.440 26.086 -16.087 1.00 32.69 102 GLY A N 1
ATOM 637 C CA . GLY A 1 108 ? 28.850 24.776 -16.358 1.00 33.36 102 GLY A CA 1
ATOM 638 C C . GLY A 1 108 ? 27.932 24.261 -15.258 1.00 34.29 102 GLY A C 1
ATOM 639 O O . GLY A 1 108 ? 27.535 23.111 -15.282 1.00 35.23 102 GLY A O 1
ATOM 640 N N . ILE A 1 109 ? 27.577 25.099 -14.292 1.00 34.11 103 ILE A N 1
ATOM 641 C CA . ILE A 1 109 ? 26.698 24.662 -13.214 1.00 34.44 103 ILE A CA 1
ATOM 642 C C . ILE A 1 109 ? 25.273 24.953 -13.656 1.00 33.84 103 ILE A C 1
ATOM 643 O O . ILE A 1 109 ? 24.966 26.062 -14.065 1.00 34.89 103 ILE A O 1
ATOM 648 N N . GLN A 1 110 ? 24.406 23.956 -13.589 1.00 31.74 104 GLN A N 1
ATOM 649 C CA . GLN A 1 110 ? 23.007 24.137 -13.960 1.00 32.74 104 GLN A CA 1
ATOM 650 C C . GLN A 1 110 ? 22.229 24.732 -12.772 1.00 30.34 104 GLN A C 1
ATOM 651 O O . GLN A 1 110 ? 22.177 24.148 -11.697 1.00 30.52 104 GLN A O 1
ATOM 655 N N . VAL A 1 111 ? 21.638 25.899 -12.959 1.00 28.82 105 VAL A N 1
ATOM 656 C CA . VAL A 1 111 ? 20.729 26.492 -11.969 1.00 27.08 105 VAL A CA 1
ATOM 657 C C . VAL A 1 111 ? 19.606 27.145 -12.761 1.00 27.49 105 VAL A C 1
ATOM 658 O O . VAL A 1 111 ? 19.880 27.812 -13.752 1.00 26.78 105 VAL A O 1
ATOM 662 N N . ASP A 1 112 ? 18.359 26.949 -12.340 1.00 26.54 106 ASP A N 1
ATOM 663 C CA . ASP A 1 112 ? 17.232 27.613 -12.969 1.00 28.28 106 ASP A CA 1
ATOM 664 C C . ASP A 1 112 ? 17.018 28.969 -12.290 1.00 26.11 106 ASP A C 1
ATOM 665 O O . ASP A 1 112 ? 16.725 29.031 -11.099 1.00 25.14 106 ASP A O 1
ATOM 670 N N . TYR A 1 113 ? 17.198 30.049 -13.041 1.00 22.95 107 TYR A N 1
ATOM 671 C CA . TYR A 1 113 ? 16.998 31.386 -12.518 1.00 23.07 107 TYR A CA 1
ATOM 672 C C . TYR A 1 113 ? 15.726 31.976 -13.116 1.00 23.86 107 TYR A C 1
ATOM 673 O O . TYR A 1 113 ? 15.562 31.967 -14.330 1.00 24.37 107 TYR A O 1
ATOM 682 N N . VAL A 1 114 ? 14.843 32.496 -12.275 1.00 24.80 108 VAL A N 1
ATOM 683 C CA . VAL A 1 114 ? 13.534 33.009 -12.708 1.00 26.15 108 VAL A CA 1
ATOM 684 C C . VAL A 1 114 ? 13.293 34.400 -12.148 1.00 27.48 108 VAL A C 1
ATOM 685 O O . VAL A 1 114 ? 13.535 34.658 -10.948 1.00 26.43 108 VAL A O 1
ATOM 689 N N . GLN A 1 115 ? 12.819 35.302 -13.008 1.00 27.21 109 GLN A N 1
ATOM 690 C CA . GLN A 1 115 ? 12.438 36.636 -12.584 1.00 28.20 109 GLN A CA 1
ATOM 691 C C . GLN A 1 115 ? 10.951 36.660 -12.225 1.00 29.77 109 GLN A C 1
ATOM 692 O O . GLN A 1 115 ? 10.106 36.921 -13.072 1.00 30.86 109 GLN A O 1
ATOM 698 N N . GLU A 1 116 ? 10.634 36.362 -10.971 1.00 30.38 110 GLU A N 1
ATOM 699 C CA . GLU A 1 116 ? 9.280 36.553 -10.459 1.00 31.59 110 GLU A CA 1
ATOM 700 C C . GLU A 1 116 ? 9.299 36.753 -8.945 1.00 29.88 110 GLU A C 1
ATOM 701 O O . GLU A 1 116 ? 10.336 36.608 -8.304 1.00 28.94 110 GLU A O 1
ATOM 707 N N . THR A 1 117 ? 8.156 37.135 -8.391 1.00 27.79 111 THR A N 1
ATOM 708 C CA . THR A 1 117 ? 8.036 37.373 -6.956 1.00 27.21 111 THR A CA 1
ATOM 709 C C . THR A 1 117 ? 7.919 36.022 -6.294 1.00 25.89 111 THR A C 1
ATOM 710 O O . THR A 1 117 ? 7.453 35.075 -6.912 1.00 26.01 111 THR A O 1
ATOM 714 N N . VAL A 1 118 ? 8.320 35.930 -5.032 1.00 26.17 112 VAL A N 1
ATOM 715 C CA . VAL A 1 118 ? 8.163 34.680 -4.303 1.00 25.44 112 VAL A CA 1
ATOM 716 C C . VAL A 1 118 ? 6.681 34.318 -4.181 1.00 24.97 112 VAL A C 1
ATOM 717 O O . VAL A 1 118 ? 6.331 33.137 -4.170 1.00 24.30 112 VAL A O 1
ATOM 721 N N . GLU A 1 119 ? 5.812 35.329 -4.113 1.00 25.50 113 GLU A N 1
ATOM 722 C CA . GLU A 1 119 ? 4.354 35.098 -4.107 1.00 24.88 113 GLU A CA 1
ATOM 723 C C . GLU A 1 119 ? 3.876 34.437 -5.398 1.00 24.04 113 GLU A C 1
ATOM 724 O O . GLU A 1 119 ? 3.079 33.503 -5.370 1.00 21.77 113 GLU A O 1
ATOM 730 N N . GLU A 1 120 ? 4.333 34.936 -6.539 1.00 24.62 114 GLU A N 1
ATOM 731 C CA . GLU A 1 120 ? 3.964 34.306 -7.808 1.00 26.04 114 GLU A CA 1
ATOM 732 C C . GLU A 1 120 ? 4.423 32.867 -7.838 1.00 23.80 114 GLU A C 1
ATOM 733 O O . GLU A 1 120 ? 3.694 31.981 -8.261 1.00 23.04 114 GLU A O 1
ATOM 739 N N . HIS A 1 121 ? 5.663 32.643 -7.416 1.00 22.71 115 HIS A N 1
ATOM 740 C CA . HIS A 1 121 ? 6.274 31.321 -7.515 1.00 21.22 115 HIS A CA 1
ATOM 741 C C . HIS A 1 121 ? 5.551 30.366 -6.572 1.00 20.67 115 HIS A C 1
ATOM 742 O O . HIS A 1 121 ? 5.286 29.228 -6.935 1.00 21.38 115 HIS A O 1
ATOM 749 N N . ALA A 1 122 ? 5.207 30.839 -5.377 1.00 20.80 116 ALA A N 1
ATOM 750 C CA . ALA A 1 122 ? 4.454 30.041 -4.396 1.00 21.56 116 ALA A CA 1
ATOM 751 C C . ALA A 1 122 ? 3.082 29.588 -4.930 1.00 22.73 116 ALA A C 1
ATOM 752 O O . ALA A 1 122 ? 2.638 28.484 -4.638 1.00 22.25 116 ALA A O 1
ATOM 754 N N . ALA A 1 123 ? 2.425 30.440 -5.717 1.00 23.17 117 ALA A N 1
ATOM 755 C CA . ALA A 1 123 ? 1.101 30.096 -6.285 1.00 24.03 117 ALA A CA 1
ATOM 756 C C . ALA A 1 123 ? 1.191 28.984 -7.368 1.00 25.61 117 ALA A C 1
ATOM 757 O O . ALA A 1 123 ? 0.252 28.223 -7.574 1.00 23.80 117 ALA A O 1
ATOM 759 N N . LYS A 1 124 ? 2.330 28.886 -8.047 1.00 27.79 118 LYS A N 1
ATOM 760 C CA . LYS A 1 124 ? 2.519 27.878 -9.095 1.00 29.43 118 LYS A CA 1
ATOM 761 C C . LYS A 1 124 ? 3.240 26.630 -8.622 1.00 28.90 118 LYS A C 1
ATOM 762 O O . LYS A 1 124 ? 3.088 25.578 -9.220 1.00 28.14 118 LYS A O 1
ATOM 768 N N . HIS A 1 125 ? 4.007 26.724 -7.537 1.00 28.52 119 HIS A N 1
ATOM 769 C CA . HIS A 1 125 ? 4.883 25.613 -7.134 1.00 27.74 119 HIS A CA 1
ATOM 770 C C . HIS A 1 125 ? 4.775 25.263 -5.655 1.00 26.28 119 HIS A C 1
ATOM 771 O O . HIS A 1 125 ? 5.771 24.918 -5.027 1.00 26.11 119 HIS A O 1
ATOM 778 N N . ALA A 1 126 ? 3.578 25.325 -5.091 1.00 25.07 120 ALA A N 1
ATOM 779 C CA . ALA A 1 126 ? 3.430 25.052 -3.666 1.00 26.42 120 ALA A CA 1
ATOM 780 C C . ALA A 1 126 ? 3.993 23.677 -3.301 1.00 26.23 120 ALA A C 1
ATOM 781 O O . ALA A 1 126 ? 3.787 22.709 -4.022 1.00 27.34 120 ALA A O 1
ATOM 783 N N . GLY A 1 127 ? 4.697 23.602 -2.178 1.00 26.70 121 GLY A N 1
ATOM 784 C CA . GLY A 1 127 ? 5.127 22.320 -1.615 1.00 26.84 121 GLY A CA 1
ATOM 785 C C . GLY A 1 127 ? 6.138 21.538 -2.437 1.00 26.15 121 GLY A C 1
ATOM 786 O O . GLY A 1 127 ? 6.350 20.366 -2.189 1.00 26.35 121 GLY A O 1
ATOM 787 N N . GLN A 1 128 ? 6.796 22.182 -3.384 1.00 24.98 122 GLN A N 1
ATOM 788 C CA . GLN A 1 128 ? 7.734 21.466 -4.256 1.00 27.38 122 GLN A CA 1
ATOM 789 C C . GLN A 1 128 ? 9.157 21.354 -3.720 1.00 24.80 122 GLN A C 1
ATOM 790 O O . GLN A 1 128 ? 9.937 20.551 -4.224 1.00 25.86 122 GLN A O 1
ATOM 796 N N . TYR A 1 129 ? 9.529 22.168 -2.733 1.00 23.12 123 TYR A N 1
ATOM 797 C CA . TYR A 1 129 ? 10.964 22.333 -2.419 1.00 21.18 123 TYR A CA 1
ATOM 798 C C . TYR A 1 129 ? 11.341 21.684 -1.091 1.00 20.88 123 TYR A C 1
ATOM 799 O O . TYR A 1 129 ? 10.632 21.837 -0.103 1.00 20.32 123 TYR A O 1
ATOM 808 N N . ASP A 1 130 ? 12.470 20.969 -1.066 1.00 19.98 124 ASP A N 1
ATOM 809 C CA . ASP A 1 130 ? 13.027 20.435 0.186 1.00 20.37 124 ASP A CA 1
ATOM 810 C C . ASP A 1 130 ? 13.529 21.529 1.102 1.00 20.73 124 ASP A C 1
ATOM 811 O O . ASP A 1 130 ? 13.386 21.451 2.330 1.00 21.32 124 ASP A O 1
ATOM 816 N N . VAL A 1 131 ? 14.143 22.547 0.494 1.00 19.55 125 VAL A N 1
ATOM 817 C CA . VAL A 1 131 ? 14.730 23.645 1.224 1.00 18.61 125 VAL A CA 1
ATOM 818 C C . VAL A 1 131 ? 14.420 24.958 0.545 1.00 17.79 125 VAL A C 1
ATOM 819 O O . VAL A 1 131 ? 14.521 25.062 -0.686 1.00 16.09 125 VAL A O 1
ATOM 823 N N . VAL A 1 132 ? 14.048 25.949 1.344 1.00 17.35 126 VAL A N 1
ATOM 824 C CA . VAL A 1 132 ? 13.922 27.334 0.866 1.00 17.67 126 VAL A CA 1
ATOM 825 C C . VAL A 1 132 ? 14.835 28.246 1.663 1.00 17.97 126 VAL A C 1
ATOM 826 O O . VAL A 1 132 ? 14.822 28.229 2.903 1.00 17.02 126 VAL A O 1
ATOM 830 N N . THR A 1 133 ? 15.623 29.046 0.958 1.00 18.99 127 THR A N 1
ATOM 831 C CA . THR A 1 133 ? 16.503 30.005 1.609 1.00 20.03 127 THR A CA 1
ATOM 832 C C . THR A 1 133 ? 16.084 31.399 1.206 1.00 20.63 127 THR A C 1
ATOM 833 O O . THR A 1 133 ? 15.892 31.685 0.021 1.00 19.71 127 THR A O 1
ATOM 837 N N . CYS A 1 134 ? 15.940 32.260 2.201 1.00 21.07 128 CYS A N 1
ATOM 838 C CA . CYS A 1 134 ? 15.611 33.666 1.973 1.00 23.31 128 CYS A CA 1
ATOM 839 C C . CYS A 1 134 ? 16.617 34.548 2.704 1.00 23.65 128 CYS A C 1
ATOM 840 O O . CYS A 1 134 ? 16.411 34.928 3.861 1.00 21.64 128 CYS A O 1
ATOM 843 N N . MET A 1 135 ? 17.729 34.837 2.048 1.00 25.45 129 MET A N 1
ATOM 844 C CA . MET A 1 135 ? 18.886 35.359 2.757 1.00 29.13 129 MET A CA 1
ATOM 845 C C . MET A 1 135 ? 19.169 36.843 2.556 1.00 31.92 129 MET A C 1
ATOM 846 O O . MET A 1 135 ? 20.068 37.372 3.200 1.00 32.89 129 MET A O 1
ATOM 851 N N . GLU A 1 136 ? 18.441 37.530 1.686 1.00 35.18 130 GLU A N 1
ATOM 852 C CA . GLU A 1 136 ? 18.834 38.900 1.347 1.00 40.54 130 GLU A CA 1
ATOM 853 C C . GLU A 1 136 ? 17.762 39.980 1.332 1.00 41.53 130 GLU A C 1
ATOM 854 O O . GLU A 1 136 ? 18.045 41.114 1.712 1.00 52.31 130 GLU A O 1
ATOM 860 N N . MET A 1 137 ? 16.557 39.687 0.888 1.00 39.89 131 MET A N 1
ATOM 861 C CA . MET A 1 137 ? 15.665 40.794 0.548 1.00 41.02 131 MET A CA 1
ATOM 862 C C . MET A 1 137 ? 14.534 41.084 1.553 1.00 34.72 131 MET A C 1
ATOM 863 O O . MET A 1 137 ? 13.695 41.953 1.294 1.00 32.58 131 MET A O 1
ATOM 868 N N . LEU A 1 138 ? 14.515 40.403 2.700 1.00 31.18 132 LEU A N 1
ATOM 869 C CA . LEU A 1 138 ? 13.486 40.662 3.718 1.00 31.93 132 LEU A CA 1
ATOM 870 C C . LEU A 1 138 ? 13.456 42.107 4.167 1.00 30.45 132 LEU A C 1
ATOM 871 O O . LEU A 1 138 ? 12.391 42.686 4.304 1.00 30.15 132 LEU A O 1
ATOM 876 N N . GLU A 1 139 ? 14.629 42.668 4.411 1.00 30.08 133 GLU A N 1
ATOM 877 C CA . GLU A 1 139 ? 14.756 44.041 4.897 1.00 32.29 133 GLU A CA 1
ATOM 878 C C . GLU A 1 139 ? 14.515 45.125 3.826 1.00 32.85 133 GLU A C 1
ATOM 879 O O . GLU A 1 139 ? 14.460 46.311 4.160 1.00 31.08 133 GLU A O 1
ATOM 885 N N . HIS A 1 140 ? 14.387 44.715 2.559 1.00 31.51 134 HIS A N 1
ATOM 886 C CA . HIS A 1 140 ? 14.232 45.640 1.436 1.00 31.98 134 HIS A CA 1
ATOM 887 C C . HIS A 1 140 ? 12.830 45.679 0.812 1.00 31.83 134 HIS A C 1
ATOM 888 O O . HIS A 1 140 ? 12.547 46.556 -0.008 1.00 32.65 134 HIS A O 1
ATOM 895 N N . VAL A 1 141 ? 11.973 44.725 1.151 1.00 31.03 135 VAL A N 1
ATOM 896 C CA . VAL A 1 141 ? 10.681 44.619 0.486 1.00 30.90 135 VAL A CA 1
ATOM 897 C C . VAL A 1 141 ? 9.618 45.291 1.336 1.00 32.26 135 VAL A C 1
ATOM 898 O O . VAL A 1 141 ? 9.752 45.339 2.556 1.00 32.07 135 VAL A O 1
ATOM 902 N N . PRO A 1 142 ? 8.559 45.815 0.699 1.00 34.39 136 PRO A N 1
ATOM 903 C CA . PRO A 1 142 ? 7.480 46.428 1.476 1.00 35.20 136 PRO A CA 1
ATOM 904 C C . PRO A 1 142 ? 6.662 45.454 2.344 1.00 35.71 136 PRO A C 1
ATOM 905 O O . PRO A 1 142 ? 6.117 45.877 3.353 1.00 37.15 136 PRO A O 1
ATOM 909 N N . ASP A 1 143 ? 6.591 44.171 1.984 1.00 33.25 137 ASP A N 1
ATOM 910 C CA . ASP A 1 143 ? 5.760 43.219 2.731 1.00 31.53 137 ASP A CA 1
ATOM 911 C C . ASP A 1 143 ? 6.502 41.912 3.094 1.00 29.43 137 ASP A C 1
ATOM 912 O O . ASP A 1 143 ? 6.227 40.852 2.523 1.00 28.50 137 ASP A O 1
ATOM 917 N N . PRO A 1 144 ? 7.429 41.984 4.067 1.00 28.69 138 PRO A N 1
ATOM 918 C CA . PRO A 1 144 ? 8.229 40.808 4.461 1.00 27.55 138 PRO A CA 1
ATOM 919 C C . PRO A 1 144 ? 7.383 39.651 5.009 1.00 27.25 138 PRO A C 1
ATOM 920 O O . PRO A 1 144 ? 7.721 38.489 4.835 1.00 25.19 138 PRO A O 1
ATOM 924 N N . GLN A 1 145 ? 6.272 39.971 5.657 1.00 28.15 139 GLN A N 1
ATOM 925 C CA . GLN A 1 145 ? 5.394 38.942 6.179 1.00 28.34 139 GLN A CA 1
ATOM 926 C C . GLN A 1 145 ? 4.860 38.056 5.067 1.00 26.82 139 GLN A C 1
ATOM 927 O O . GLN A 1 145 ? 4.701 36.835 5.234 1.00 25.21 139 GLN A O 1
ATOM 933 N N . SER A 1 146 ? 4.556 38.689 3.944 1.00 26.44 140 SER A N 1
ATOM 934 C CA . SER A 1 146 ? 4.087 37.986 2.755 1.00 26.17 140 SER A CA 1
ATOM 935 C C . SER A 1 146 ? 5.159 37.024 2.179 1.00 24.02 140 SER A C 1
ATOM 936 O O . SER A 1 146 ? 4.838 35.920 1.720 1.00 22.22 140 SER A O 1
ATOM 939 N N . VAL A 1 147 ? 6.422 37.451 2.218 1.00 22.71 141 VAL A N 1
ATOM 940 C CA . VAL A 1 147 ? 7.555 36.597 1.827 1.00 21.36 141 VAL A CA 1
ATOM 941 C C . VAL A 1 147 ? 7.634 35.371 2.738 1.00 20.43 141 VAL A C 1
ATOM 942 O O . VAL A 1 147 ? 7.763 34.236 2.271 1.00 19.98 141 VAL A O 1
ATOM 946 N N . VAL A 1 148 ? 7.523 35.597 4.040 1.00 19.51 142 VAL A N 1
ATOM 947 C CA . VAL A 1 148 ? 7.598 34.502 4.994 1.00 19.67 142 VAL A CA 1
ATOM 948 C C . VAL A 1 148 ? 6.493 33.457 4.726 1.00 20.17 142 VAL A C 1
ATOM 949 O O . VAL A 1 148 ? 6.777 32.249 4.683 1.00 19.09 142 VAL A O 1
ATOM 953 N N . ARG A 1 149 ? 5.258 33.922 4.501 1.00 19.64 143 ARG A N 1
ATOM 954 C CA . ARG A 1 149 ? 4.143 33.031 4.179 1.00 20.89 143 ARG A CA 1
ATOM 955 C C . ARG A 1 149 ? 4.309 32.282 2.852 1.00 19.91 143 ARG A C 1
ATOM 956 O O . ARG A 1 149 ? 3.922 31.135 2.764 1.00 19.34 143 ARG A O 1
ATOM 964 N N . ALA A 1 150 ? 4.860 32.945 1.830 1.00 18.76 144 ALA A N 1
ATOM 965 C CA . ALA A 1 150 ? 5.136 32.295 0.560 1.00 19.27 144 ALA A CA 1
ATOM 966 C C . ALA A 1 150 ? 6.201 31.193 0.701 1.00 20.69 144 ALA A C 1
ATOM 967 O O . ALA A 1 150 ? 6.037 30.069 0.165 1.00 20.40 144 ALA A O 1
ATOM 969 N N . CYS A 1 151 ? 7.282 31.497 1.426 1.00 20.70 145 CYS A N 1
ATOM 970 C CA . CYS A 1 151 ? 8.334 30.499 1.655 1.00 21.01 145 CYS A CA 1
ATOM 971 C C . CYS A 1 151 ? 7.772 29.283 2.362 1.00 21.31 145 CYS A C 1
ATOM 972 O O . CYS A 1 151 ? 8.063 28.151 1.982 1.00 21.41 145 CYS A O 1
ATOM 975 N N . ALA A 1 152 ? 6.928 29.506 3.359 1.00 22.34 146 ALA A N 1
ATOM 976 C CA . ALA A 1 152 ? 6.266 28.398 4.039 1.00 23.17 146 ALA A CA 1
ATOM 977 C C . ALA A 1 152 ? 5.401 27.557 3.100 1.00 24.43 146 ALA A C 1
ATOM 978 O O . ALA A 1 152 ? 5.315 26.351 3.266 1.00 23.98 146 ALA A O 1
ATOM 980 N N . GLN A 1 153 ? 4.749 28.198 2.130 1.00 26.18 147 GLN A N 1
ATOM 981 C CA . GLN A 1 153 ? 3.907 27.486 1.146 1.00 26.55 147 GLN A CA 1
ATOM 982 C C . GLN A 1 153 ? 4.773 26.698 0.156 1.00 24.71 147 GLN A C 1
ATOM 983 O O . GLN A 1 153 ? 4.341 25.687 -0.360 1.00 24.12 147 GLN A O 1
ATOM 989 N N . LEU A 1 154 ? 5.998 27.163 -0.094 1.00 22.77 148 LEU A N 1
ATOM 990 C CA . LEU A 1 154 ? 6.868 26.571 -1.128 1.00 22.02 148 LEU A CA 1
ATOM 991 C C . LEU A 1 154 ? 7.557 25.276 -0.715 1.00 22.32 148 LEU A C 1
ATOM 992 O O . LEU A 1 154 ? 7.978 24.484 -1.559 1.00 20.80 148 LEU A O 1
ATOM 997 N N . VAL A 1 155 ? 7.669 25.067 0.591 1.00 22.20 149 VAL A N 1
ATOM 998 C CA . VAL A 1 155 ? 8.462 23.982 1.116 1.00 22.46 149 VAL A CA 1
ATOM 999 C C . VAL A 1 155 ? 7.555 22.771 1.324 1.00 23.07 149 VAL A C 1
ATOM 1000 O O . VAL A 1 155 ? 6.385 22.927 1.649 1.00 20.70 149 VAL A O 1
ATOM 1004 N N . LYS A 1 156 ? 8.104 21.582 1.096 1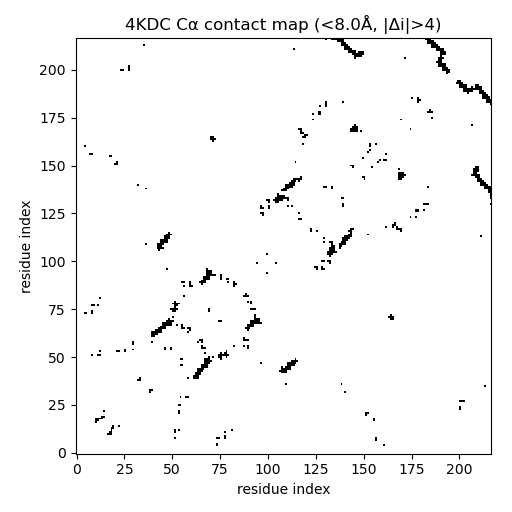.00 24.83 150 LYS A N 1
ATOM 1005 C CA . LYS A 1 156 ? 7.441 20.308 1.404 1.00 27.15 150 LYS A CA 1
ATOM 1006 C C . LYS A 1 156 ? 7.145 20.132 2.884 1.00 28.36 150 LYS A C 1
ATOM 1007 O O . LYS A 1 156 ? 7.774 20.770 3.724 1.00 27.96 150 LYS A O 1
ATOM 1013 N N . PRO A 1 157 ? 6.206 19.224 3.214 1.00 31.31 151 PRO A N 1
ATOM 1014 C CA . PRO A 1 157 ? 6.068 18.815 4.611 1.00 30.95 151 PRO A CA 1
ATOM 1015 C C . PRO A 1 157 ? 7.402 18.326 5.156 1.00 29.48 151 PRO A C 1
ATOM 1016 O O . PRO A 1 157 ? 8.105 17.552 4.495 1.00 31.57 151 PRO A O 1
ATOM 1020 N N . GLY A 1 158 ? 7.773 18.818 6.330 1.00 28.80 152 GLY A N 1
ATOM 1021 C CA . GLY A 1 158 ? 9.030 18.445 6.946 1.00 28.44 152 GLY A CA 1
ATOM 1022 C C . GLY A 1 158 ? 10.279 19.112 6.372 1.00 27.73 152 GLY A C 1
ATOM 1023 O O . GLY A 1 158 ? 11.374 18.811 6.814 1.00 27.28 152 GLY A O 1
ATOM 1024 N N . GLY A 1 159 ? 10.132 20.006 5.397 1.00 25.65 153 GLY A N 1
ATOM 1025 C CA . GLY A 1 159 ? 11.293 20.676 4.801 1.00 25.17 153 GLY A CA 1
ATOM 1026 C C . GLY A 1 159 ? 11.818 21.854 5.631 1.00 24.20 153 GLY A C 1
ATOM 1027 O O . GLY A 1 159 ? 11.204 22.275 6.612 1.00 25.26 153 GLY A O 1
ATOM 1028 N N . ASP A 1 160 ? 12.933 22.420 5.196 1.00 22.83 154 ASP A N 1
ATOM 1029 C CA . ASP A 1 160 ? 13.637 23.468 5.933 1.00 21.57 154 ASP A CA 1
ATOM 1030 C C . ASP A 1 160 ? 13.490 24.814 5.249 1.00 19.68 154 ASP A C 1
ATOM 1031 O O . ASP A 1 160 ? 13.640 24.909 4.038 1.00 18.56 154 ASP A O 1
ATOM 1036 N N . VAL A 1 161 ? 13.196 25.857 6.024 1.00 18.50 155 VAL A N 1
ATOM 1037 C CA . VAL A 1 161 ? 13.219 27.235 5.508 1.00 18.20 155 VAL A CA 1
ATOM 1038 C C . VAL A 1 161 ? 14.152 28.081 6.354 1.00 16.95 155 VAL A C 1
ATOM 1039 O O . VAL A 1 161 ? 14.035 28.087 7.586 1.00 16.13 155 VAL A O 1
ATOM 1043 N N . PHE A 1 162 ? 15.091 28.753 5.685 1.00 16.79 156 PHE A N 1
ATOM 1044 C CA . PHE A 1 162 ? 16.052 29.628 6.322 1.00 17.07 156 PHE A CA 1
ATOM 1045 C C . PHE A 1 162 ? 15.832 31.078 5.933 1.00 18.63 156 PHE A C 1
ATOM 1046 O O . PHE A 1 162 ? 15.617 31.409 4.743 1.00 17.09 156 PHE A O 1
ATOM 1054 N N . PHE A 1 163 ? 15.956 31.945 6.936 1.00 18.93 157 PHE A N 1
ATOM 1055 C CA . PHE A 1 163 ? 15.945 33.376 6.749 1.00 19.59 157 PHE A CA 1
ATOM 1056 C C . PHE A 1 163 ? 17.218 33.976 7.294 1.00 21.15 157 PHE A C 1
ATOM 1057 O O . PHE A 1 163 ? 17.818 33.465 8.256 1.00 22.74 157 PHE A O 1
ATOM 1065 N N . SER A 1 164 ? 17.647 35.049 6.666 1.00 21.74 158 SER A N 1
ATOM 1066 C CA . SER A 1 164 ? 18.797 35.791 7.138 1.00 24.25 158 SER A CA 1
ATOM 1067 C C . SER A 1 164 ? 18.510 37.259 6.878 1.00 24.66 158 SER A C 1
ATOM 1068 O O . SER A 1 164 ? 18.050 37.606 5.808 1.00 21.92 158 SER A O 1
ATOM 1071 N N . THR A 1 165 ? 18.776 38.104 7.868 1.00 25.50 159 THR A N 1
ATOM 1072 C CA . THR A 1 165 ? 18.507 39.525 7.754 1.00 26.49 159 THR A CA 1
ATOM 1073 C C . THR A 1 165 ? 19.333 40.269 8.819 1.00 26.06 159 THR A C 1
ATOM 1074 O O . THR A 1 165 ? 20.238 39.698 9.433 1.00 24.31 159 THR A O 1
ATOM 1078 N N . LEU A 1 166 ? 19.044 41.546 9.013 1.00 26.22 160 LEU A N 1
ATOM 1079 C CA . LEU A 1 166 ? 19.795 42.362 9.952 1.00 27.38 160 LEU A CA 1
ATOM 1080 C C . LEU A 1 166 ? 18.861 42.939 10.993 1.00 25.25 160 LEU A C 1
ATOM 1081 O O . LEU A 1 166 ? 17.721 43.311 10.693 1.00 23.44 160 LEU A O 1
ATOM 1086 N N . ASN A 1 167 ? 19.355 43.000 12.220 1.00 25.56 161 ASN A N 1
ATOM 1087 C CA . ASN A 1 167 ? 18.663 43.706 13.296 1.00 26.05 161 ASN A CA 1
ATOM 1088 C C . ASN A 1 167 ? 18.973 45.210 13.148 1.00 28.46 161 ASN A C 1
ATOM 1089 O O . ASN A 1 167 ? 19.704 45.616 12.218 1.00 27.51 161 ASN A O 1
ATOM 1094 N N . ARG A 1 168 ? 18.422 46.028 14.046 1.00 29.94 162 ARG A N 1
ATOM 1095 C CA . ARG A 1 168 ? 18.562 47.482 13.976 1.00 31.58 162 ARG A CA 1
ATOM 1096 C C . ARG A 1 168 ? 20.010 47.919 13.864 1.00 31.04 162 ARG A C 1
ATOM 1097 O O . ARG A 1 168 ? 20.297 48.859 13.130 1.00 31.52 162 ARG A O 1
ATOM 1105 N N . ASN A 1 169 ? 20.915 47.237 14.560 1.00 30.05 163 ASN A N 1
ATOM 1106 C CA . ASN A 1 169 ? 22.336 47.596 14.536 1.00 31.32 163 ASN A CA 1
ATOM 1107 C C . ASN A 1 169 ? 23.188 46.803 13.530 1.00 31.90 163 ASN A C 1
ATOM 1108 O O . ASN A 1 169 ? 24.414 46.879 13.556 1.00 31.89 163 ASN A O 1
ATOM 1113 N N . GLY A 1 170 ? 22.551 46.042 12.648 1.00 31.04 164 GLY A N 1
ATOM 1114 C CA . GLY A 1 170 ? 23.284 45.262 11.657 1.00 30.16 164 GLY A CA 1
ATOM 1115 C C . GLY A 1 170 ? 23.610 46.073 10.416 1.00 28.85 164 GLY A C 1
ATOM 1116 O O . GLY A 1 170 ? 23.341 47.264 10.362 1.00 27.21 164 GLY A O 1
ATOM 1117 N N . LYS A 1 171 ? 24.166 45.407 9.408 1.00 28.89 165 LYS A N 1
ATOM 1118 C CA . LYS A 1 171 ? 24.555 46.037 8.147 1.00 28.17 165 LYS A CA 1
ATOM 1119 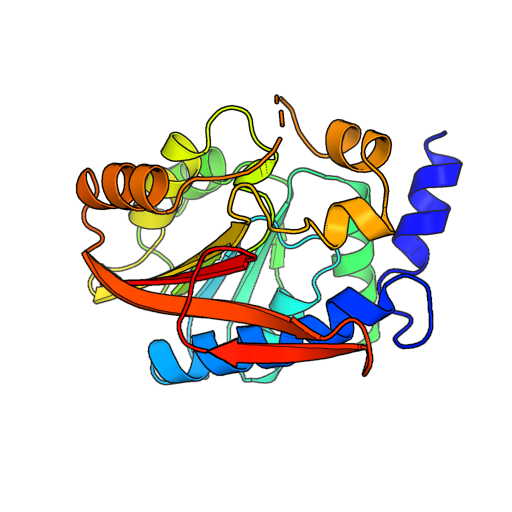C C . LYS A 1 171 ? 24.092 45.177 6.967 1.00 29.75 165 LYS A C 1
ATOM 1120 O O . LYS A 1 171 ? 24.256 43.949 6.968 1.00 25.84 165 LYS A O 1
ATOM 1126 N N . SER A 1 172 ? 23.485 45.827 5.971 1.00 30.22 166 SER A N 1
ATOM 1127 C CA . SER A 1 172 ? 23.106 45.157 4.744 1.00 31.58 166 SER A CA 1
ATOM 1128 C C . SER A 1 172 ? 24.321 45.262 3.855 1.00 31.52 166 SER A C 1
ATOM 1129 O O . SER A 1 172 ? 24.594 46.313 3.277 1.00 30.55 166 SER A O 1
ATOM 1132 N N . TRP A 1 173 ? 25.089 44.183 3.794 1.00 28.48 167 TRP A N 1
ATOM 1133 C CA . TRP A 1 173 ? 26.288 44.172 2.986 1.00 27.67 167 TRP A CA 1
ATOM 1134 C C . TRP A 1 173 ? 25.987 44.273 1.488 1.00 27.65 167 TRP A C 1
ATOM 1135 O O . TRP A 1 173 ? 26.770 44.866 0.741 1.00 26.03 167 TRP A O 1
ATOM 1146 N N . LEU A 1 174 ? 24.867 43.717 1.036 1.00 29.02 168 LEU A N 1
ATOM 1147 C CA . LEU A 1 174 ? 24.518 43.858 -0.389 1.00 31.42 168 LEU A CA 1
ATOM 1148 C C . LEU A 1 174 ? 24.341 45.342 -0.728 1.00 32.35 168 LEU A C 1
ATOM 1149 O O . LEU A 1 174 ? 24.917 45.844 -1.697 1.00 30.26 168 LEU A O 1
ATOM 1154 N N . MET A 1 175 ? 23.577 46.045 0.103 1.00 35.26 169 MET A N 1
ATOM 1155 C CA . MET A 1 175 ? 23.356 47.483 -0.089 1.00 39.03 169 MET A CA 1
ATOM 1156 C C . MET A 1 175 ? 24.649 48.280 0.065 1.00 36.94 169 MET A C 1
ATOM 1157 O O . MET A 1 175 ? 24.826 49.283 -0.604 1.00 37.51 169 MET A O 1
ATOM 1162 N N . ALA A 1 176 ? 25.549 47.825 0.927 1.00 35.58 170 ALA A N 1
ATOM 1163 C CA . ALA A 1 176 ? 26.890 48.401 1.011 1.00 37.62 170 ALA A CA 1
ATOM 1164 C C . ALA A 1 176 ? 27.657 48.299 -0.325 1.00 39.40 170 ALA A C 1
ATOM 1165 O O . ALA A 1 176 ? 28.448 49.183 -0.665 1.00 40.67 170 ALA A O 1
ATOM 1167 N N . VAL A 1 177 ? 27.446 47.213 -1.065 1.00 38.45 171 VAL A N 1
ATOM 1168 C CA . VAL A 1 177 ? 28.188 46.995 -2.300 1.00 35.78 171 VAL A CA 1
ATOM 1169 C C . VAL A 1 177 ? 27.543 47.755 -3.457 1.00 34.51 171 VAL A C 1
ATOM 1170 O O . VAL A 1 177 ? 28.221 48.490 -4.151 1.00 32.78 171 VAL A O 1
ATOM 1174 N N . VAL A 1 178 ? 26.238 47.593 -3.648 1.00 35.82 172 VAL A N 1
ATOM 1175 C CA . VAL A 1 178 ? 25.577 48.159 -4.826 1.00 35.56 172 VAL A CA 1
ATOM 1176 C C . VAL A 1 178 ? 24.952 49.520 -4.589 1.00 36.33 172 VAL A C 1
ATOM 1177 O O . VAL A 1 178 ? 24.650 50.223 -5.548 1.00 37.96 172 VAL A O 1
ATOM 1181 N N . GLY A 1 179 ? 24.739 49.886 -3.330 1.00 35.28 173 GLY A N 1
ATOM 1182 C CA . GLY A 1 179 ? 24.171 51.190 -3.000 1.00 34.76 173 GLY A CA 1
ATOM 1183 C C . GLY A 1 179 ? 22.661 51.143 -2.943 1.00 33.46 173 GLY A C 1
ATOM 1184 O O . GLY A 1 179 ? 22.037 50.287 -3.566 1.00 33.01 173 GLY A O 1
ATOM 1185 N N . ALA A 1 180 ? 22.078 52.084 -2.203 1.00 36.45 174 ALA A N 1
ATOM 1186 C CA . ALA A 1 180 ? 20.640 52.087 -1.922 1.00 35.88 174 ALA A CA 1
ATOM 1187 C C . ALA A 1 180 ? 19.817 52.327 -3.169 1.00 38.29 174 ALA A C 1
ATOM 1188 O O . ALA A 1 180 ? 18.737 51.746 -3.318 1.00 41.39 174 ALA A O 1
ATOM 1190 N N . GLU A 1 181 ? 20.313 53.168 -4.075 1.00 39.17 175 GLU A N 1
ATOM 1191 C CA . GLU A 1 181 ? 19.590 53.424 -5.327 1.00 40.87 175 GLU A CA 1
ATOM 1192 C C . GLU A 1 181 ? 19.446 52.149 -6.140 1.00 39.70 175 GLU A C 1
ATOM 1193 O O . GLU A 1 181 ? 18.367 51.850 -6.642 1.00 38.61 175 GLU A O 1
ATOM 1195 N N . TYR A 1 182 ? 20.525 51.380 -6.250 1.00 41.73 176 TYR A N 1
ATOM 1196 C CA . TYR A 1 182 ? 20.489 50.140 -7.032 1.00 43.92 176 TYR A CA 1
ATOM 1197 C C . TYR A 1 182 ? 19.460 49.133 -6.496 1.00 42.83 176 TYR A C 1
ATOM 1198 O O . TYR A 1 182 ? 18.784 48.465 -7.284 1.00 39.17 176 TYR A O 1
ATOM 1207 N N . ILE A 1 183 ? 19.361 49.024 -5.166 1.00 42.08 177 ILE A N 1
ATOM 1208 C CA . ILE A 1 183 ? 18.376 48.141 -4.511 1.00 43.55 177 ILE A CA 1
ATOM 1209 C C . ILE A 1 183 ? 16.939 48.515 -4.886 1.00 45.60 177 ILE A C 1
ATOM 1210 O O . ILE A 1 183 ? 16.098 47.642 -5.129 1.00 42.94 177 ILE A O 1
ATOM 1215 N N . LEU A 1 184 ? 16.664 49.814 -4.927 1.00 50.57 178 LEU A N 1
ATOM 1216 C CA . LEU A 1 184 ? 15.315 50.314 -5.210 1.00 54.70 178 LEU A CA 1
ATOM 1217 C C . LEU A 1 184 ? 14.868 49.998 -6.640 1.0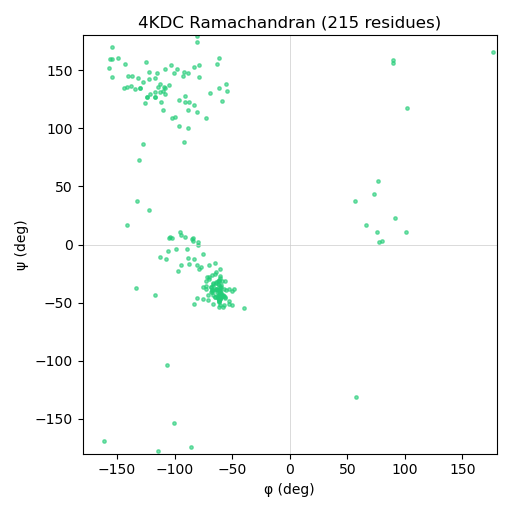0 54.74 178 LEU A C 1
ATOM 1218 O O . LEU A 1 184 ? 13.692 49.737 -6.878 1.00 55.74 178 LEU A O 1
ATOM 1223 N N . ARG A 1 185 ? 15.802 50.008 -7.585 1.00 56.52 179 ARG A N 1
ATOM 1224 C CA . ARG A 1 185 ? 15.507 49.520 -8.935 1.00 57.90 179 ARG A CA 1
ATOM 1225 C C . ARG A 1 185 ? 15.104 48.034 -8.905 1.00 59.87 179 ARG A C 1
ATOM 1226 O O . ARG A 1 185 ? 14.237 47.610 -9.669 1.00 69.06 179 ARG A O 1
ATOM 1228 N N . MET A 1 186 ? 15.708 47.260 -8.002 1.00 57.84 180 MET A N 1
ATOM 1229 C CA . MET A 1 186 ? 15.461 45.818 -7.900 1.00 57.84 180 MET A CA 1
ATOM 1230 C C . MET A 1 186 ? 14.223 45.408 -7.077 1.00 58.52 180 MET A C 1
ATOM 1231 O O . MET A 1 186 ? 13.975 44.211 -6.900 1.00 54.98 180 MET A O 1
ATOM 1233 N N . VAL A 1 187 ? 13.448 46.370 -6.577 1.00 58.48 181 VAL A N 1
ATOM 1234 C CA . VAL A 1 187 ? 12.287 46.056 -5.728 1.00 60.01 181 VAL A CA 1
ATOM 1235 C C . VAL A 1 187 ? 11.088 46.961 -6.033 1.00 62.07 181 VAL A C 1
ATOM 1236 O O . VAL A 1 187 ? 11.272 48.139 -6.335 1.00 63.26 181 VAL A O 1
ATOM 1240 N N . PRO A 1 188 ? 9.853 46.424 -5.943 1.00 66.59 182 PRO A N 1
ATOM 1241 C CA . PRO A 1 188 ? 8.683 47.316 -5.953 1.00 69.79 182 PRO A CA 1
ATOM 1242 C C . PRO A 1 188 ? 8.687 48.309 -4.786 1.00 71.51 182 PRO A C 1
ATOM 1243 O O . PRO A 1 188 ? 8.043 49.355 -4.867 1.00 73.27 182 PRO A O 1
ATOM 1247 N N . LYS A 1 196 ? 14.337 49.005 6.866 1.00 34.30 190 LYS A N 1
ATOM 1248 C CA . LYS A 1 196 ? 15.695 48.614 6.508 1.00 34.68 190 LYS A CA 1
ATOM 1249 C C . LYS A 1 196 ? 16.343 47.724 7.579 1.00 33.98 190 LYS A C 1
ATOM 1250 O O . LYS A 1 196 ? 17.561 47.563 7.622 1.00 35.61 190 LYS A O 1
ATOM 1252 N N . PHE A 1 197 ? 15.536 47.163 8.460 1.00 32.77 191 PHE A N 1
ATOM 1253 C CA . PHE A 1 197 ? 16.009 46.107 9.349 1.00 32.78 191 PHE A CA 1
ATOM 1254 C C . PHE A 1 197 ? 14.785 45.303 9.760 1.00 30.01 191 PHE A C 1
ATOM 1255 O O . PHE A 1 197 ? 13.667 45.771 9.606 1.00 29.00 191 PHE A O 1
ATOM 1263 N N . ILE A 1 198 ? 14.986 44.077 10.219 1.00 28.72 192 ILE A N 1
ATOM 1264 C CA . ILE A 1 198 ? 13.874 43.247 10.665 1.00 29.44 192 ILE A CA 1
ATOM 1265 C C . ILE A 1 198 ? 14.187 42.798 12.085 1.00 29.46 192 ILE A C 1
ATOM 1266 O O . ILE A 1 198 ? 15.211 42.166 12.311 1.00 27.97 192 ILE A O 1
ATOM 1271 N N . LYS A 1 199 ? 13.307 43.129 13.025 1.00 30.87 193 LYS A N 1
ATOM 1272 C CA . LYS A 1 199 ? 13.469 42.706 14.411 1.00 32.05 193 LYS A CA 1
ATOM 1273 C C . LYS A 1 199 ? 13.260 41.198 14.479 1.00 29.85 193 LYS A C 1
ATOM 1274 O O . LYS A 1 199 ? 12.294 40.690 13.926 1.00 27.14 193 LYS A O 1
ATOM 1280 N N . PRO A 1 200 ? 14.180 40.475 15.128 1.00 28.73 194 PRO A N 1
ATOM 1281 C CA . PRO A 1 200 ? 13.984 39.034 15.270 1.00 30.30 194 PRO A CA 1
ATOM 1282 C C . PRO A 1 200 ? 12.594 38.677 15.771 1.00 30.77 194 PRO A C 1
ATOM 1283 O O . PRO A 1 200 ? 12.005 37.704 15.296 1.00 30.82 194 PRO A O 1
ATOM 1287 N N . ALA A 1 201 ? 12.070 39.482 16.694 1.00 32.37 195 ALA A N 1
ATOM 1288 C CA . ALA A 1 201 ? 10.714 39.312 17.234 1.00 33.07 195 ALA A CA 1
ATOM 1289 C C . ALA A 1 201 ? 9.624 39.419 16.172 1.00 32.97 195 ALA A C 1
ATOM 1290 O O . ALA A 1 201 ? 8.664 38.653 16.183 1.00 32.02 195 ALA A O 1
ATOM 1292 N N . GLU A 1 202 ? 9.753 40.398 15.280 1.00 32.12 196 GLU A N 1
ATOM 1293 C CA . GLU A 1 202 ? 8.855 40.501 14.130 1.00 34.10 196 GLU A CA 1
ATOM 1294 C C . GLU A 1 202 ? 8.899 39.220 13.307 1.00 30.83 196 GLU A C 1
ATOM 1295 O O . GLU A 1 202 ? 7.881 38.610 13.027 1.00 28.71 196 GLU A O 1
ATOM 1301 N N . LEU A 1 203 ? 10.100 38.802 12.941 1.00 27.76 197 LEU A N 1
ATOM 1302 C CA . LEU A 1 203 ? 10.258 37.589 12.141 1.00 27.30 197 LEU A CA 1
ATOM 1303 C C . LEU A 1 203 ? 9.619 36.377 12.820 1.00 27.04 197 LEU A C 1
ATOM 1304 O O . LEU A 1 203 ? 8.915 35.598 12.179 1.00 25.48 197 LEU A O 1
ATOM 1309 N N . LEU A 1 204 ? 9.862 36.230 14.117 1.00 27.47 198 LEU A N 1
ATOM 1310 C CA . LEU A 1 204 ? 9.287 35.123 14.890 1.00 28.39 198 LEU A CA 1
ATOM 1311 C C . LEU A 1 204 ? 7.765 35.148 14.878 1.00 27.77 198 LEU A C 1
ATOM 1312 O O . LEU A 1 204 ? 7.142 34.116 14.672 1.00 27.94 198 LEU A O 1
ATOM 1317 N N . GLY A 1 205 ? 7.183 36.326 15.086 1.00 27.76 199 GLY A N 1
ATOM 1318 C CA . GLY A 1 205 ? 5.744 36.522 14.927 1.00 28.72 199 GLY A CA 1
ATOM 1319 C C . GLY A 1 205 ? 5.220 36.049 13.573 1.00 28.40 199 GLY A C 1
ATOM 1320 O O . GLY A 1 205 ? 4.266 35.275 13.507 1.00 27.83 199 GLY A O 1
ATOM 1321 N N . TRP A 1 206 ? 5.855 36.487 12.489 1.00 26.80 200 TRP A N 1
ATOM 1322 C CA . TRP A 1 206 ? 5.435 36.061 11.154 1.00 25.96 200 TRP A CA 1
ATOM 1323 C C . TRP A 1 206 ? 5.560 34.555 10.988 1.00 25.99 200 TRP A C 1
ATOM 1324 O O . TRP A 1 206 ? 4.659 33.901 10.465 1.00 25.97 200 TRP A O 1
ATOM 1335 N N . VAL A 1 207 ? 6.666 33.992 11.451 1.00 26.07 201 VAL A N 1
ATOM 1336 C CA . VAL A 1 207 ? 6.864 32.555 11.348 1.00 26.69 201 VAL A CA 1
ATOM 1337 C C . VAL A 1 207 ? 5.790 31.763 12.117 1.00 28.31 201 VAL A C 1
ATOM 1338 O O . VAL A 1 207 ? 5.296 30.752 11.620 1.00 27.39 201 VAL A O 1
ATOM 1342 N N . ASP A 1 208 ? 5.434 32.244 13.307 1.00 30.74 202 ASP A N 1
ATOM 1343 C CA . ASP A 1 208 ? 4.425 31.609 14.158 1.00 35.12 202 ASP A CA 1
ATOM 1344 C C . ASP A 1 208 ? 3.039 31.523 13.533 1.00 34.77 202 ASP A C 1
ATOM 1345 O O . ASP A 1 208 ? 2.286 30.622 13.865 1.00 34.00 202 ASP A O 1
ATOM 1350 N N . GLN A 1 209 ? 2.706 32.458 12.650 1.00 35.11 203 GLN A N 1
ATOM 1351 C CA . GLN A 1 209 ? 1.435 32.422 11.928 1.00 36.65 203 GLN A CA 1
ATOM 1352 C C . GLN A 1 209 ? 1.435 31.454 10.736 1.00 34.40 203 GLN A C 1
ATOM 1353 O O . GLN A 1 209 ? 0.442 31.374 10.015 1.00 35.48 203 GLN A O 1
ATOM 1359 N N . THR A 1 210 ? 2.532 30.733 10.512 1.00 29.08 204 THR A N 1
ATOM 1360 C CA . THR A 1 210 ? 2.612 29.785 9.399 1.00 27.30 204 THR A CA 1
ATOM 1361 C C . THR A 1 210 ? 2.723 28.375 9.942 1.00 25.96 204 THR A C 1
ATOM 1362 O O . THR A 1 210 ? 2.703 28.170 11.148 1.00 27.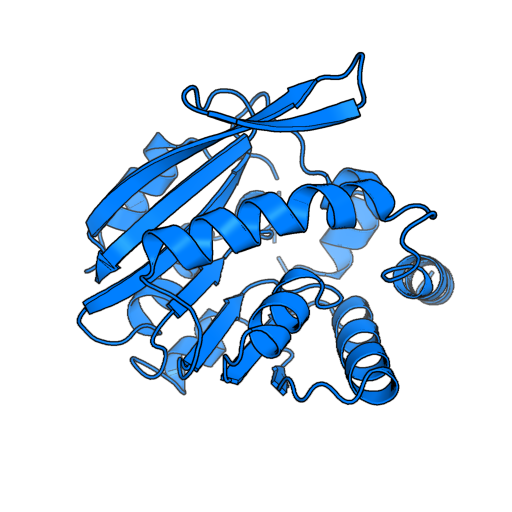27 204 THR A O 1
ATOM 1366 N N . SER A 1 211 ? 2.847 27.405 9.048 1.00 24.92 205 SER A N 1
ATOM 1367 C CA . SER A 1 211 ? 3.112 26.035 9.445 1.00 24.31 205 SER A CA 1
ATOM 1368 C C . SER A 1 211 ? 4.600 25.790 9.775 1.00 23.88 205 SER A C 1
ATOM 1369 O O . SER A 1 211 ? 4.970 24.670 10.136 1.00 24.09 205 SER A O 1
ATOM 1372 N N . LEU A 1 212 ? 5.446 26.814 9.657 1.00 21.91 206 LEU A N 1
ATOM 1373 C CA . LEU A 1 212 ? 6.870 26.659 9.991 1.00 22.49 206 LEU A CA 1
ATOM 1374 C C . LEU A 1 212 ? 7.064 26.715 11.504 1.00 22.68 206 LEU A C 1
ATOM 1375 O O . LEU A 1 212 ? 6.373 27.454 12.183 1.00 23.91 206 LEU A O 1
ATOM 1380 N N . LYS A 1 213 ? 8.003 25.924 12.010 1.00 23.36 207 LYS A N 1
ATOM 1381 C CA . LYS A 1 213 ? 8.387 25.964 13.420 1.00 24.42 207 LYS A CA 1
ATOM 1382 C C . LYS A 1 213 ? 9.854 26.394 13.486 1.00 24.87 207 LYS A C 1
ATOM 1383 O O . LYS A 1 213 ? 10.696 25.789 12.830 1.00 21.54 207 LYS A O 1
ATOM 1385 N N . GLU A 1 214 ? 10.137 27.431 14.280 1.00 26.15 208 GLU A N 1
ATOM 1386 C CA . GLU A 1 214 ? 11.508 27.859 14.572 1.00 28.17 208 GLU A CA 1
ATOM 1387 C C . GLU A 1 214 ? 12.291 26.760 15.265 1.00 25.86 208 GLU A C 1
ATOM 1388 O O . GLU A 1 214 ? 11.798 26.168 16.216 1.00 25.11 208 GLU A O 1
ATOM 1394 N N . ARG A 1 215 ? 13.517 26.533 14.823 1.00 23.10 209 ARG A N 1
ATOM 1395 C CA . ARG A 1 215 ? 14.368 25.485 15.388 1.00 23.59 209 ARG A CA 1
ATOM 1396 C C . ARG A 1 215 ? 15.619 26.042 16.033 1.00 22.99 209 ARG A C 1
ATOM 1397 O O . ARG A 1 215 ? 15.995 25.591 17.101 1.00 22.69 209 ARG A O 1
ATOM 1405 N N . HIS A 1 216 ? 16.265 27.002 15.376 1.00 20.36 210 HIS A N 1
ATOM 1406 C CA . HIS A 1 216 ? 17.530 27.541 15.852 1.00 21.18 210 HIS A CA 1
ATOM 1407 C C . HIS A 1 216 ? 17.713 28.937 15.269 1.00 20.76 210 HIS A C 1
ATOM 1408 O O . HIS A 1 216 ? 17.156 29.265 14.207 1.00 19.98 210 HIS A O 1
ATOM 1415 N N . ILE A 1 217 ? 18.443 29.761 16.003 1.00 20.56 211 ILE A N 1
ATOM 1416 C CA . ILE A 1 217 ? 18.831 31.067 15.537 1.00 21.29 211 ILE A CA 1
ATOM 1417 C C . ILE A 1 217 ? 20.298 31.317 15.900 1.00 23.55 211 ILE A C 1
ATOM 1418 O O . ILE A 1 217 ? 20.790 30.852 16.934 1.00 24.06 211 ILE A O 1
ATOM 1423 N N . THR A 1 218 ? 21.000 32.026 15.025 1.00 24.38 212 THR A N 1
ATOM 1424 C CA . THR A 1 218 ? 22.389 32.372 15.260 1.00 25.98 212 THR A CA 1
ATOM 1425 C C . THR A 1 218 ? 22.702 33.760 14.734 1.00 25.82 212 THR A C 1
ATOM 1426 O O . THR A 1 218 ? 22.034 34.258 13.832 1.00 25.48 212 THR A O 1
ATOM 1430 N N . GLY A 1 219 ? 23.726 34.368 15.320 1.00 25.20 213 GLY A N 1
ATOM 1431 C CA . GLY A 1 219 ? 24.234 35.646 14.863 1.00 24.73 213 GLY A CA 1
ATOM 1432 C C . GLY A 1 219 ? 25.280 35.444 13.795 1.00 23.89 213 GLY A C 1
ATOM 1433 O O . GLY A 1 219 ? 25.981 34.441 13.775 1.00 22.76 213 GLY A O 1
ATOM 1434 N N . LEU A 1 220 ? 25.328 36.385 12.870 1.00 24.50 214 LEU A N 1
ATOM 1435 C CA . LEU A 1 220 ? 26.392 36.475 11.891 1.00 26.32 214 LEU A CA 1
ATOM 1436 C C . LEU A 1 220 ? 27.141 37.725 12.320 1.00 26.03 214 LEU A C 1
ATOM 1437 O O . LEU A 1 220 ? 26.564 38.814 12.344 1.00 25.17 214 LEU A O 1
ATOM 1442 N N . HIS A 1 221 ? 28.397 37.543 12.718 1.00 26.58 215 HIS A N 1
ATOM 1443 C CA . HIS A 1 221 ? 29.164 38.590 13.399 1.00 27.65 215 HIS A CA 1
ATOM 1444 C C . HIS A 1 221 ? 30.346 38.990 12.570 1.00 26.24 215 HIS A C 1
ATOM 1445 O O . HIS A 1 221 ? 30.993 38.148 11.961 1.00 25.71 215 HIS A O 1
ATOM 1452 N N . TYR A 1 222 ? 30.646 40.281 12.610 1.00 25.77 216 TYR A N 1
ATOM 1453 C CA . TYR A 1 222 ? 31.684 40.869 11.798 1.00 25.49 216 TYR A CA 1
ATOM 1454 C C . TYR A 1 222 ? 32.705 41.598 12.665 1.00 25.21 216 TYR A C 1
ATOM 1455 O O . TYR A 1 222 ? 32.349 42.458 13.464 1.00 23.50 216 TYR A O 1
ATOM 1464 N N . ASN A 1 223 ? 33.971 41.264 12.479 1.00 26.58 217 ASN A N 1
ATOM 1465 C CA . ASN A 1 223 ? 35.036 41.907 13.204 1.00 28.76 217 ASN A CA 1
ATOM 1466 C C . ASN A 1 223 ? 35.684 42.982 12.314 1.00 28.96 217 ASN A C 1
ATOM 1467 O O . ASN A 1 223 ? 36.385 42.645 11.355 1.00 27.70 217 ASN A O 1
ATOM 1472 N N . PRO A 1 224 ? 35.467 44.275 12.644 1.00 30.66 218 PRO A N 1
ATOM 1473 C CA . PRO A 1 224 ? 35.947 45.358 11.770 1.00 31.96 218 PRO A CA 1
ATOM 1474 C C . PRO A 1 224 ? 37.459 45.496 11.764 1.00 33.44 218 PRO A C 1
ATOM 1475 O O . PRO A 1 224 ? 38.020 46.070 10.845 1.00 34.91 218 PRO A O 1
ATOM 1479 N N . ILE A 1 225 ? 38.115 44.923 12.759 1.00 36.55 219 ILE A N 1
ATOM 1480 C CA . ILE A 1 225 ? 39.568 44.996 12.868 1.00 37.76 219 ILE A CA 1
ATOM 1481 C C . ILE A 1 225 ? 40.240 43.971 11.962 1.00 36.99 219 ILE A C 1
ATOM 1482 O O . ILE A 1 225 ? 41.176 44.313 11.251 1.00 36.77 219 ILE A O 1
ATOM 1487 N N . THR A 1 226 ? 39.761 42.730 11.966 1.00 35.49 220 THR A N 1
ATOM 1488 C CA . THR A 1 226 ? 40.334 41.680 11.106 1.00 35.10 220 THR A CA 1
ATOM 1489 C C . THR A 1 226 ? 39.535 41.451 9.818 1.00 31.60 220 THR A C 1
ATOM 1490 O O . THR A 1 226 ? 39.933 40.636 9.007 1.00 29.91 220 THR A O 1
ATOM 1494 N N . ASN A 1 227 ? 38.403 42.141 9.656 1.00 31.21 221 ASN A N 1
ATOM 1495 C CA . ASN A 1 227 ? 37.513 41.959 8.491 1.00 31.33 221 ASN A CA 1
ATOM 1496 C C . ASN A 1 227 ? 37.022 40.535 8.300 1.00 31.09 221 ASN A C 1
ATOM 1497 O O . ASN A 1 227 ? 36.912 40.056 7.165 1.00 31.04 221 ASN A O 1
ATOM 1502 N N . THR A 1 228 ? 36.743 39.849 9.404 1.00 29.96 222 THR A N 1
ATOM 1503 C CA . THR A 1 228 ? 36.323 38.450 9.330 1.00 30.44 222 THR A CA 1
ATOM 1504 C C . THR A 1 228 ? 34.900 38.311 9.825 1.00 26.30 222 THR A C 1
ATOM 1505 O O . THR A 1 228 ? 34.461 39.044 10.697 1.00 25.80 222 THR A O 1
ATOM 1509 N N . PHE A 1 229 ? 34.181 37.359 9.252 1.00 24.66 223 PHE A N 1
ATOM 1510 C CA . PHE A 1 229 ? 32.834 37.055 9.685 1.00 24.19 223 PHE A CA 1
ATOM 1511 C C . PHE A 1 229 ? 32.855 35.717 10.399 1.00 26.02 223 PHE A C 1
ATOM 1512 O O . PHE A 1 229 ? 33.673 34.875 10.092 1.00 24.87 223 PHE A O 1
ATOM 1520 N N . LYS A 1 230 ? 31.941 35.518 11.341 1.00 27.79 224 LYS A N 1
ATOM 1521 C CA . LYS A 1 230 ? 31.779 34.212 11.981 1.00 28.42 224 LYS A CA 1
ATOM 1522 C C . LYS A 1 230 ? 30.349 34.066 12.493 1.00 26.64 224 LYS A C 1
ATOM 1523 O O . LYS A 1 230 ? 29.656 35.058 12.685 1.00 25.45 224 LYS A O 1
ATOM 1529 N N . LEU A 1 231 ? 29.915 32.828 12.714 1.00 25.66 225 LEU A N 1
ATOM 1530 C CA . LEU A 1 231 ? 28.618 32.581 13.327 1.00 27.17 225 LEU A CA 1
ATOM 1531 C C . LEU A 1 231 ? 28.764 32.466 14.840 1.00 26.96 225 LEU A C 1
ATOM 1532 O O . LEU A 1 231 ? 29.788 32.034 15.338 1.00 26.69 225 LEU A O 1
ATOM 1537 N N . GLY A 1 232 ? 27.733 32.870 15.564 1.00 28.37 226 GLY A N 1
ATOM 1538 C CA . GLY A 1 232 ? 27.736 32.748 17.003 1.00 29.09 226 GLY A CA 1
ATOM 1539 C C . GLY A 1 232 ? 26.498 33.356 17.620 1.00 30.94 226 GLY A C 1
ATOM 1540 O O . GLY A 1 232 ? 25.783 34.118 16.964 1.00 29.52 226 GLY A O 1
ATOM 1541 N N . PRO A 1 233 ? 26.248 33.041 18.905 1.00 32.33 227 PRO A N 1
ATOM 1542 C CA . PRO A 1 233 ? 25.096 33.572 19.610 1.00 31.72 227 PRO A CA 1
ATOM 1543 C C . PRO A 1 233 ? 25.157 35.084 19.740 1.00 29.94 227 PRO A C 1
ATOM 1544 O O . PRO A 1 233 ? 26.235 35.672 19.702 1.00 30.58 227 PRO A O 1
ATOM 1548 N N . GLY A 1 234 ? 23.993 35.698 19.879 1.00 29.47 228 GLY A N 1
ATOM 1549 C CA . GLY A 1 234 ? 23.868 37.148 19.885 1.00 28.86 228 GLY A CA 1
ATOM 1550 C C . GLY A 1 234 ? 23.366 37.592 18.528 1.00 29.18 228 GLY A C 1
ATOM 1551 O O . GLY A 1 234 ? 24.042 37.399 17.529 1.00 27.10 228 GLY A O 1
ATOM 1552 N N . VAL A 1 235 ? 22.185 38.200 18.510 1.00 30.69 229 VAL A N 1
ATOM 1553 C CA . VAL A 1 235 ? 21.492 38.567 17.272 1.00 30.81 229 VAL A CA 1
ATOM 1554 C C . VAL A 1 235 ? 21.210 40.066 17.202 1.00 30.21 229 VAL A C 1
ATOM 1555 O O . VAL A 1 235 ? 20.241 40.504 16.568 1.00 28.94 229 VAL A O 1
ATOM 1559 N N . ASP A 1 236 ? 22.077 40.856 17.828 1.00 31.44 230 ASP A N 1
ATOM 1560 C CA . ASP A 1 236 ? 21.945 42.310 17.794 1.00 32.60 230 ASP A CA 1
ATOM 1561 C C . ASP A 1 236 ? 22.403 42.914 16.463 1.00 30.91 230 ASP A C 1
ATOM 1562 O O . ASP A 1 236 ? 22.018 44.039 16.159 1.00 28.93 230 ASP A O 1
ATOM 1567 N N . VAL A 1 237 ? 23.194 42.176 15.681 1.00 28.32 231 VAL A N 1
ATOM 1568 C CA . VAL A 1 237 ? 23.745 42.693 14.418 1.00 27.60 231 VAL A CA 1
ATOM 1569 C C . VAL A 1 237 ? 23.023 42.033 13.229 1.00 24.99 231 VAL A C 1
ATOM 1570 O O . VAL A 1 237 ? 21.882 42.400 12.934 1.00 24.02 231 VAL A O 1
ATOM 1574 N N . ASN A 1 238 ? 23.653 41.072 12.551 1.00 24.47 232 ASN A N 1
ATOM 1575 C CA . ASN A 1 238 ? 22.975 40.275 11.527 1.00 24.22 232 ASN A CA 1
ATOM 1576 C C . ASN A 1 238 ? 22.648 38.917 12.120 1.00 23.11 232 ASN A C 1
ATOM 1577 O O . ASN A 1 238 ? 23.338 38.478 13.023 1.00 23.66 232 ASN A O 1
ATOM 1582 N N . TYR A 1 239 ? 21.620 38.243 11.612 1.00 22.17 233 TYR A N 1
ATOM 1583 C CA . TYR A 1 239 ? 21.270 36.894 12.114 1.00 22.03 233 TYR A CA 1
ATOM 1584 C C . TYR A 1 239 ? 20.649 35.973 11.043 1.00 23.09 233 TYR A C 1
ATOM 1585 O O . TYR A 1 239 ? 20.184 36.443 10.005 1.00 21.10 233 TYR A O 1
ATOM 1594 N N . MET A 1 240 ? 20.681 34.666 11.304 1.00 24.44 234 MET A N 1
ATOM 1595 C CA . MET A 1 240 ? 20.019 33.662 10.468 1.00 24.57 234 MET A CA 1
ATOM 1596 C C . MET A 1 240 ? 19.117 32.776 11.321 1.00 23.37 234 MET A C 1
ATOM 1597 O O . MET A 1 240 ? 19.508 32.367 12.413 1.00 22.48 234 MET A O 1
ATOM 1602 N N . LEU A 1 241 ? 17.943 32.450 10.786 1.00 21.73 235 LEU A N 1
ATOM 1603 C CA . LEU A 1 241 ? 16.950 31.627 11.446 1.00 20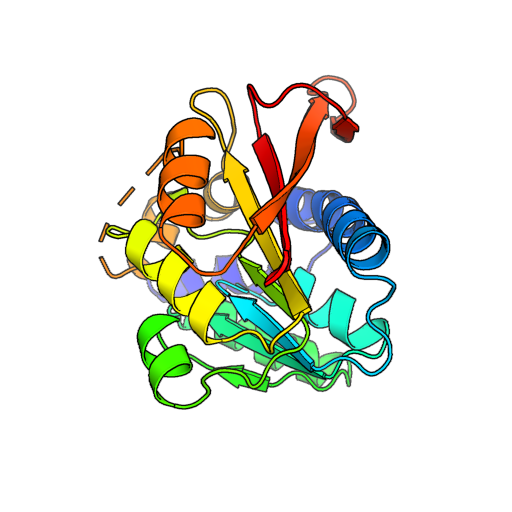.62 235 LEU A CA 1
ATOM 1604 C C . LEU A 1 241 ? 16.715 30.338 10.646 1.00 20.36 235 LEU A C 1
ATOM 1605 O O . LEU A 1 241 ? 16.490 30.396 9.419 1.00 18.66 235 LEU A O 1
ATOM 1610 N N . HIS A 1 242 ? 16.834 29.197 11.334 1.00 18.78 236 HIS A N 1
ATOM 1611 C CA . HIS A 1 242 ? 16.434 27.903 10.810 1.00 18.84 236 HIS A CA 1
ATOM 1612 C C . HIS A 1 242 ? 15.022 27.540 11.283 1.00 18.98 236 HIS A C 1
ATOM 1613 O O . HIS A 1 242 ? 14.735 27.526 12.509 1.00 17.61 236 HIS A O 1
ATOM 1620 N N . THR A 1 243 ? 14.148 27.254 10.316 1.00 19.01 237 THR A N 1
ATOM 1621 C CA . THR A 1 243 ? 12.792 26.785 10.589 1.00 20.53 237 THR A CA 1
ATOM 1622 C C . THR A 1 243 ? 12.545 25.471 9.857 1.00 21.64 237 THR A C 1
ATOM 1623 O O . THR A 1 243 ? 13.227 25.146 8.879 1.00 19.53 237 THR A O 1
ATOM 1627 N N . GLN A 1 244 ? 11.581 24.709 10.362 1.00 23.65 238 GLN A N 1
ATOM 1628 C CA . GLN A 1 244 ? 11.125 23.496 9.703 1.00 25.67 238 GLN A CA 1
ATOM 1629 C C . GLN A 1 244 ? 9.609 23.456 9.617 1.00 25.36 238 GLN A C 1
ATOM 1630 O O . GLN A 1 244 ? 8.900 23.847 10.549 1.00 24.01 238 GLN A O 1
ATOM 1636 N N . ASN A 1 245 ? 9.130 22.921 8.502 1.00 25.17 239 ASN A N 1
ATOM 1637 C CA . ASN A 1 245 ? 7.715 22.843 8.229 1.00 28.01 239 ASN A CA 1
ATOM 1638 C C . ASN A 1 245 ? 7.016 21.743 9.044 1.00 27.76 239 ASN A C 1
ATOM 1639 O O . ASN A 1 245 ? 7.488 20.608 9.034 1.00 28.98 239 ASN A O 1
#

InterPro domains:
  IPR010233 Ubiquinone biosynthesis O-methyltransferase [MF_00472] (16-240)
  IPR010233 Ubiquinone biosynthesis O-methyltransferase [TIGR01983] (16-234)
  IPR029063 S-adenosyl-L-methionine-dependent methyltransferase superfamily [G3DSA:3.40.50.150] (16-240)
  IPR029063 S-adenosyl-L-methionine-dependent methyltransferase superfamily [SSF53335] (17-224)

CATH classification: 3.40.50.150

Organism: Escherichia coli (strain K12) (NCBI:txid83333)

Nearest PDB structures (foldseek):
  4kdc-assembly1_A  TM=1.005E+00  e=4.700E-51  Escherichia coli K-12
  4kdr-assembly1_A  TM=9.176E-01  e=6.705E-38  Escherichia coli K-12
  5dpm-assembly1_A  TM=9.212E-01  e=1.973E-37  Escherichia coli HS
  1vl5-assembly4_D  TM=7.314E-01  e=5.607E-12  Halalkalibacterium halodurans C-125
  1xxl-assembly2_B  TM=7.154E-01  e=8.601E-11  Bacillus subtilis

Sequence (217 aa):
EIAKFEAVASRWWDLEGEFKPLHRINPLRLGYIAERAGGLFGKKVLDVGCGGGILAESMAREGATVTGLDMGFEPLQVAKLHALESGIQVDYVQETVEEHAAKHAGQYDVVTCMEMLEHVPDPQSVVRACAQLVKPGGDVFFSTLNRNGKSWLMAVVGAEYILRMVPKFIKPAELLGWVDQTSLKERHITGLHYNPITNTFKLGPGVDVNYMLHTQN

GO terms:
  GO:0005737 cytoplasm (C, EXP)
  GO:0005515 protein binding (F, IPI)
  GO:0061542 3-demethylubiquinol 3-O-methyltransferase activity (F, IDA)
  GO:0005829 cytosol (C, IDA)
  GO:0008425 2-methoxy-6-polyprenyl-1,4-benzoquinol methyltransferase activity (F, IDA)
  GO:0110142 ubiquinone biosynthesis complex (C, IDA)
  GO:1901611 phosphatidylglycerol binding (F, IDA)
  GO:0009898 cytoplasmic side of plasma membrane (C, IC)
  GO:0042538 hyperosmotic salinity response (P, IMP)
  GO:0006744 ubiquinone biosynthetic process (P, IMP)

B-factor: mean 28.81, std 8.93, range [16.09, 73.27]

Solvent-accessible surface area: 9794 Å² total; per-residue (Å²): 121,72,70,61,23,93,42,34,0,80,95,10,54,77,104,123,24,93,0,70,31,15,25,123,6,16,79,49,27,28,38,11,0,28,117,80,10,66,29,4,172,62,49,74,0,0,3,11,11,10,10,0,0,20,10,0,2,20,0,14,147,91,30,9,88,3,8,0,2,8,80,3,124,33,7,1,49,21,0,87,109,36,8,144,150,40,65,36,139,21,84,11,38,80,16,39,10,73,80,6,1,83,130,62,57,29,81,5,30,0,0,0,2,5,30,24,1,18,32,37,104,76,20,47,28,13,0,119,5,0,9,90,0,4,80,123,54,7,10,0,0,0,3,5,10,22,149,110,17,94,13,39,11,68,54,22,18,29,54,82,27,8,130,94,11,25,133,99,67,9,84,23,74,71,1,68,33,40,0,96,116,28,81,8,37,58,144,67,63,9,0,8,50,71,61,96,156,79,85,76,27,136,49,16,131,42,38,97,54,16,0,0,3,7,0,52,49

Radius of gyration: 15.93 Å; Cα contacts (8 Å, |Δi|>4): 433; chains: 1; bounding box: 39×40×38 Å

Secondary structure (DSSP, 8-state):
-HHHHHHHHTTTT-TTSTTHHHHHHHHHHHHHHHHHHT--TT-EEEEET-TTSHHHHHHHHTT-EEEEE-S-HHHHHHHHHHHHHHT---EEE-S-HHHHHHHSTT-EEEEEE-SSGGGSS-HHHHHHHHHHHEEEEEEEEEEEE-TT---HHHHHH-HHHHHHT------HHHHHHHHHTSS-EEEEEEEEEEETTTTEEEEES--SSEEEEEEE-